Protein AF-A0A371GA92-F1 (afdb_monomer_lite)

pLDDT: mean 70.43, std 17.44, range [33.03, 94.25]

Radius of gyration: 18.46 Å; chains: 1; bounding box: 48×46×49 Å

InterPro domains:
  IPR000425 Major intrinsic protein [PR00783] (6-25)
  IPR000425 Major intrinsic protein [PR00783] (58-82)
  IPR000425 Major intrinsic protein [PR00783] (178-196)
  IPR000425 Major intrinsic protein [PR00783] (209-231)
  IPR023271 Aquaporin-like [G3DSA:1.20.1080.10] (1-248)
  IPR023271 Aquaporin-like [SSF81338] (3-231)
  IPR044222 Aquaporin SIP1-1/2-like [PTHR46739] (123-232)

Secondary structure (DSSP, 8-state):
-HHHHHHHHHHHHHHHHHHHHHHTHHHHHHHHHHHTT-TT-EETTEEHHHHHHHHHHHHHHHHHHHHHHHHTTS--S-HHHHHHHHHTT-SS--HHHHHHHHHHHHHHHHHHHHHHHHHH---HHHHHHHHHHHHHTTSTTS-HHHHHHHHHHHS-TTTTTT-------S-HHHHHHHHHHHHHHHHHHHHHHHHHS-SSHHHHHHHHHHHHHHHHHHHTTTT----SGGG---HHHHHHHHHHHHHHHHHHHHH--

Foldseek 3Di:
DVLLLLQQLLLLVLLLVCVVVVLCLQVVLVVVCVVVVQVPVDDPNHRPSSLVSSLVVQLVSVVVSCVSSVVSNNHDLFLLLVLQCVLLVHDDDDPVSSVSNVCSSLVSLLCNLVVCLVVPDDDPVLVVVSVVVVVVPVPPQACLQVRVVSNCVSDDPVCNVSRDAFAFLDDLVQLLVLLLVLLLQLLLQLVCCVPPNDPDPSRSSSSSSSSVSVSQVVSVNGTSHPSGLSRDRDRPSSVSSVVSSNVSSNVSSVVPD

Structure (mmCIF, N/CA/C/O backbone):
data_AF-A0A371GA92-F1
#
_entry.id   AF-A0A371GA92-F1
#
loop_
_atom_site.group_PDB
_atom_site.id
_atom_site.type_symbol
_atom_site.label_atom_id
_atom_site.label_alt_id
_atom_site.label_comp_id
_atom_site.label_asym_id
_atom_site.label_entity_id
_atom_site.label_seq_id
_atom_site.pdbx_PDB_ins_code
_atom_site.Cartn_x
_atom_site.Cartn_y
_atom_site.Cartn_z
_atom_site.occupancy
_atom_site.B_iso_or_equiv
_atom_site.auth_seq_id
_atom_site.auth_comp_id
_atom_site.auth_asym_id
_atom_site.auth_atom_id
_atom_site.pdbx_PDB_model_num
ATOM 1 N N . MET A 1 1 ? -13.137 2.704 22.654 1.00 53.16 1 MET A N 1
ATOM 2 C CA . MET A 1 1 ? -12.357 3.943 22.418 1.00 53.16 1 MET A CA 1
ATOM 3 C C . MET A 1 1 ? -10.852 3.736 22.608 1.00 53.16 1 MET A C 1
ATOM 5 O O . MET A 1 1 ? -10.117 4.014 21.675 1.00 53.16 1 MET A O 1
ATOM 9 N N . VAL A 1 2 ? -10.383 3.174 23.733 1.00 58.88 2 VAL A N 1
ATOM 10 C CA . VAL A 1 2 ? -8.942 2.902 23.982 1.00 58.88 2 VAL A CA 1
ATOM 11 C C . VAL A 1 2 ? -8.279 2.071 22.869 1.00 58.88 2 VAL A C 1
ATOM 13 O O . VAL A 1 2 ? -7.189 2.404 22.417 1.00 58.88 2 VAL A O 1
ATOM 16 N N . SER A 1 3 ? -8.965 1.046 22.352 1.00 76.94 3 SER A N 1
ATOM 17 C CA . SER A 1 3 ? -8.480 0.253 21.208 1.00 76.94 3 SER A CA 1
ATOM 18 C C . SER A 1 3 ? -8.375 1.064 19.905 1.00 76.94 3 SER A C 1
ATOM 20 O O . SER A 1 3 ? -7.417 0.870 19.166 1.00 76.94 3 SER A O 1
ATOM 22 N N . ALA A 1 4 ? -9.281 2.017 19.660 1.00 75.69 4 ALA A N 1
ATOM 23 C CA . ALA A 1 4 ? -9.239 2.873 18.473 1.00 75.69 4 ALA A CA 1
ATOM 24 C C . ALA A 1 4 ? -8.090 3.890 18.535 1.00 75.69 4 ALA A C 1
ATOM 26 O O . ALA A 1 4 ? -7.445 4.142 17.526 1.00 75.69 4 ALA A O 1
ATOM 27 N N . ILE A 1 5 ? -7.793 4.428 19.724 1.00 78.06 5 ILE A N 1
ATOM 28 C CA . ILE A 1 5 ? -6.638 5.314 19.937 1.00 78.06 5 ILE A CA 1
ATOM 29 C C . ILE A 1 5 ? -5.334 4.537 19.722 1.00 78.06 5 ILE A C 1
ATOM 31 O O . ILE A 1 5 ? -4.450 5.011 19.015 1.00 78.06 5 ILE A O 1
ATOM 35 N N . LYS A 1 6 ? -5.231 3.321 20.277 1.00 84.25 6 LYS A N 1
ATOM 36 C CA . LYS A 1 6 ? -4.069 2.447 20.059 1.00 84.25 6 LYS A CA 1
ATOM 37 C C . LYS A 1 6 ? -3.874 2.135 18.570 1.00 84.25 6 LYS A C 1
ATOM 39 O O . LYS A 1 6 ? -2.760 2.279 18.077 1.00 84.25 6 LYS A O 1
ATOM 44 N N . ALA A 1 7 ? -4.951 1.783 17.864 1.00 84.44 7 ALA A N 1
ATOM 45 C CA . ALA A 1 7 ? -4.918 1.540 16.425 1.00 84.44 7 ALA A CA 1
ATOM 46 C C . ALA A 1 7 ? -4.530 2.798 15.637 1.00 84.44 7 ALA A C 1
ATOM 48 O O . ALA A 1 7 ? -3.722 2.693 14.732 1.00 84.44 7 ALA A O 1
ATOM 49 N N . ALA A 1 8 ? -5.018 3.988 16.003 1.00 77.75 8 ALA A N 1
ATOM 50 C CA . ALA A 1 8 ? -4.650 5.241 15.338 1.00 77.75 8 ALA A CA 1
ATOM 51 C C . ALA A 1 8 ? -3.167 5.611 15.540 1.00 77.75 8 ALA A C 1
ATOM 53 O O . ALA A 1 8 ? -2.496 6.023 14.599 1.00 77.75 8 ALA A O 1
ATOM 54 N N . ILE A 1 9 ? -2.615 5.419 16.742 1.00 80.31 9 ILE A N 1
ATOM 55 C CA . ILE A 1 9 ? -1.171 5.598 16.978 1.00 80.31 9 ILE A CA 1
ATOM 56 C C . ILE A 1 9 ? -0.376 4.564 16.171 1.00 80.31 9 ILE A C 1
ATOM 58 O O . ILE A 1 9 ? 0.626 4.898 15.541 1.00 80.31 9 ILE A O 1
ATOM 62 N N . GLY A 1 10 ? -0.842 3.313 16.165 1.00 84.44 10 GLY A N 1
ATOM 63 C CA . GLY A 1 10 ? -0.246 2.251 15.368 1.00 84.44 10 GLY A CA 1
ATOM 64 C C . GLY A 1 10 ? -0.281 2.557 13.873 1.00 84.44 10 GLY A C 1
ATOM 65 O O . GLY A 1 10 ? 0.721 2.367 13.201 1.00 84.44 10 GLY A O 1
ATOM 66 N N . ASP A 1 11 ? -1.393 3.089 13.372 1.00 83.56 11 ASP A N 1
ATOM 67 C CA . ASP A 1 11 ? -1.584 3.516 11.991 1.00 83.56 11 ASP A CA 1
ATOM 68 C C . ASP A 1 11 ? -0.584 4.610 11.607 1.00 83.56 11 ASP A C 1
ATOM 70 O O . ASP A 1 11 ? 0.002 4.542 10.531 1.00 83.56 11 ASP A O 1
ATOM 74 N N . LEU A 1 12 ? -0.342 5.589 12.487 1.00 78.38 12 LEU A N 1
ATOM 75 C CA . LEU A 1 12 ? 0.654 6.637 12.254 1.00 78.38 12 LEU A CA 1
ATOM 76 C C . LEU A 1 12 ? 2.048 6.034 12.058 1.00 78.38 12 LEU A C 1
ATOM 78 O O . LEU A 1 12 ? 2.705 6.316 11.056 1.00 78.38 12 LEU A O 1
ATOM 82 N N . VAL A 1 13 ? 2.485 5.187 12.995 1.00 79.69 13 VAL A N 1
ATOM 83 C CA . VAL A 1 13 ? 3.815 4.559 12.951 1.00 79.69 13 VAL A CA 1
ATOM 84 C C . VAL A 1 13 ? 3.928 3.642 11.737 1.00 79.69 13 VAL A C 1
ATOM 86 O O . VAL A 1 13 ? 4.870 3.753 10.959 1.00 79.69 13 VAL A O 1
ATOM 89 N N . LEU A 1 14 ? 2.942 2.769 11.544 1.00 83.44 14 LEU A N 1
ATOM 90 C CA . LEU A 1 14 ? 2.942 1.772 10.484 1.00 83.44 14 LEU A CA 1
ATOM 91 C C . LEU A 1 14 ? 2.908 2.430 9.102 1.00 83.44 14 LEU A C 1
ATOM 93 O O . LEU A 1 14 ? 3.649 2.020 8.218 1.00 83.44 14 LEU A O 1
ATOM 97 N N . THR A 1 15 ? 2.108 3.478 8.909 1.00 76.75 15 THR A N 1
ATOM 98 C CA . THR A 1 15 ? 2.067 4.187 7.624 1.00 76.75 15 THR A CA 1
ATOM 99 C C . THR A 1 15 ? 3.378 4.924 7.363 1.00 76.75 15 THR A C 1
ATOM 101 O O . THR A 1 15 ? 3.932 4.795 6.275 1.00 76.75 15 THR A O 1
ATOM 104 N N . PHE A 1 16 ? 3.948 5.598 8.367 1.00 70.88 16 PHE A N 1
ATOM 105 C CA . PHE A 1 16 ? 5.248 6.266 8.235 1.00 70.88 16 PHE A CA 1
ATOM 106 C C . PHE A 1 16 ? 6.343 5.279 7.809 1.00 70.88 16 PHE A C 1
ATOM 108 O O . PHE A 1 16 ? 7.049 5.495 6.820 1.00 70.88 16 PHE A O 1
ATOM 115 N N . THR A 1 17 ? 6.455 4.159 8.525 1.00 72.69 17 THR A N 1
ATOM 116 C CA . THR A 1 17 ? 7.452 3.126 8.238 1.00 72.69 17 THR A CA 1
ATOM 117 C C . THR A 1 17 ? 7.202 2.492 6.868 1.00 72.69 17 THR A C 1
ATOM 119 O O . THR A 1 17 ? 8.153 2.205 6.144 1.00 72.69 17 THR A O 1
ATOM 122 N N . TRP A 1 18 ? 5.941 2.331 6.458 1.00 77.81 18 TRP A N 1
ATOM 123 C CA . TRP A 1 18 ? 5.590 1.779 5.151 1.00 77.81 18 TRP A CA 1
ATOM 124 C C . TRP A 1 18 ? 6.065 2.688 4.023 1.00 77.81 18 TRP A C 1
ATOM 126 O O . TRP A 1 18 ? 6.719 2.211 3.097 1.00 77.81 18 TRP A O 1
ATOM 136 N N . VAL A 1 19 ? 5.781 3.993 4.093 1.00 70.12 19 VAL A N 1
ATOM 137 C CA . VAL A 1 19 ? 6.213 4.944 3.055 1.00 70.12 19 VAL A CA 1
ATOM 138 C C . VAL A 1 19 ? 7.744 4.978 2.974 1.00 70.12 19 VAL A C 1
ATOM 140 O O . VAL A 1 19 ? 8.293 4.943 1.874 1.00 70.12 19 VAL A O 1
ATOM 143 N N . PHE A 1 20 ? 8.442 4.935 4.117 1.00 68.50 20 PHE A N 1
ATOM 144 C CA . PHE A 1 20 ? 9.905 4.830 4.148 1.00 68.50 20 PHE A CA 1
ATOM 145 C C . PHE A 1 20 ? 10.412 3.598 3.378 1.00 68.50 20 PHE A C 1
ATOM 147 O O . PHE A 1 20 ? 11.128 3.748 2.389 1.00 68.50 20 PHE A O 1
ATOM 154 N N . PHE A 1 21 ? 10.005 2.384 3.765 1.00 71.94 21 PHE A N 1
ATOM 155 C CA . PHE A 1 21 ? 10.502 1.159 3.124 1.00 71.94 21 PHE A CA 1
ATOM 156 C C . PHE A 1 21 ? 10.027 1.003 1.677 1.00 71.94 21 PHE A C 1
ATOM 158 O O . PHE A 1 21 ? 10.801 0.573 0.822 1.00 71.94 21 PHE A O 1
ATOM 165 N N . SER A 1 22 ? 8.779 1.372 1.379 1.00 72.69 22 SER A N 1
ATOM 166 C CA . SER A 1 22 ? 8.228 1.266 0.024 1.00 72.69 22 SER A CA 1
ATOM 167 C C . SER A 1 22 ? 8.944 2.182 -0.971 1.00 72.69 22 SER A C 1
ATOM 169 O O . SER A 1 22 ? 9.198 1.758 -2.098 1.00 72.69 22 SER A O 1
ATOM 171 N N . SER A 1 23 ? 9.381 3.374 -0.544 1.00 62.94 23 SER A N 1
ATOM 172 C CA . SER A 1 23 ? 10.188 4.279 -1.380 1.00 62.94 23 SER A CA 1
ATOM 173 C C . SER A 1 23 ? 11.541 3.684 -1.801 1.00 62.94 23 SER A C 1
ATOM 175 O O . SER A 1 23 ? 12.091 4.055 -2.836 1.00 62.94 23 SER A O 1
ATOM 177 N N . MET A 1 24 ? 12.060 2.711 -1.044 1.00 68.12 24 MET A N 1
ATOM 178 C CA . MET A 1 24 ? 13.332 2.041 -1.324 1.00 68.12 24 MET A CA 1
ATOM 179 C C . MET A 1 24 ? 13.174 0.778 -2.183 1.00 68.12 24 MET A C 1
ATOM 181 O O . MET A 1 24 ? 14.179 0.235 -2.640 1.00 68.12 24 MET A O 1
ATOM 185 N N . LEU A 1 25 ? 11.949 0.300 -2.437 1.00 75.50 25 LEU A N 1
ATOM 186 C CA . LEU A 1 25 ? 11.711 -0.967 -3.146 1.00 75.50 25 LEU A CA 1
ATOM 187 C C . LEU A 1 25 ? 12.256 -0.958 -4.576 1.00 75.50 25 LEU A C 1
ATOM 189 O O . LEU A 1 25 ? 12.824 -1.958 -5.017 1.00 75.50 25 LEU A O 1
ATOM 193 N N . GLY A 1 26 ? 12.127 0.164 -5.291 1.00 72.69 26 GLY A N 1
ATOM 194 C CA . GLY A 1 26 ? 12.682 0.309 -6.639 1.00 72.69 26 GLY A CA 1
ATOM 195 C C . GLY A 1 26 ? 14.209 0.202 -6.647 1.00 72.69 26 GLY A C 1
ATOM 196 O O . GLY A 1 26 ? 14.776 -0.550 -7.440 1.00 72.69 26 GLY A O 1
ATOM 197 N N . LEU A 1 27 ? 14.872 0.884 -5.705 1.00 67.38 27 LEU A N 1
ATOM 198 C CA . LEU A 1 27 ? 16.328 0.820 -5.533 1.00 67.38 27 LEU A CA 1
ATOM 199 C C . LEU A 1 27 ? 16.791 -0.578 -5.117 1.00 67.38 27 LEU A C 1
ATOM 201 O O . LEU A 1 27 ? 17.740 -1.102 -5.693 1.00 67.38 27 LEU A O 1
ATOM 205 N N . ALA A 1 28 ? 16.104 -1.207 -4.161 1.00 72.06 28 ALA A N 1
ATOM 206 C CA . ALA A 1 28 ? 16.406 -2.567 -3.727 1.00 72.06 28 ALA A CA 1
ATOM 207 C C . ALA A 1 28 ? 16.268 -3.564 -4.887 1.00 72.06 28 ALA A C 1
ATOM 209 O O . ALA A 1 28 ? 17.147 -4.397 -5.093 1.00 72.06 28 ALA A O 1
ATOM 210 N N . THR A 1 29 ? 15.214 -3.436 -5.696 1.00 82.88 29 THR A N 1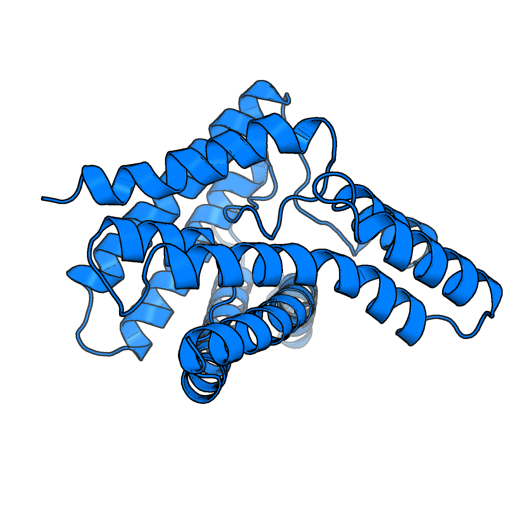
ATOM 211 C CA . THR A 1 29 ? 15.000 -4.273 -6.886 1.00 82.88 29 THR A CA 1
ATOM 212 C C . THR A 1 29 ? 16.134 -4.100 -7.897 1.00 82.88 29 THR A C 1
ATOM 214 O O . THR A 1 29 ? 16.686 -5.092 -8.374 1.00 82.88 29 THR A O 1
ATOM 217 N N . ASN A 1 30 ? 16.541 -2.859 -8.183 1.00 78.00 30 ASN A N 1
ATOM 218 C CA . ASN A 1 30 ? 17.660 -2.575 -9.083 1.00 78.00 30 ASN A CA 1
ATOM 219 C C . ASN A 1 30 ? 18.996 -3.126 -8.548 1.00 78.00 30 ASN A C 1
ATOM 221 O O . ASN A 1 30 ? 19.783 -3.710 -9.291 1.00 78.00 30 ASN A O 1
ATOM 225 N N . PHE A 1 31 ? 19.244 -2.998 -7.244 1.00 79.88 31 PHE A N 1
ATOM 226 C CA . PHE A 1 31 ? 20.452 -3.533 -6.623 1.00 79.88 31 PHE A CA 1
ATOM 227 C C . PHE A 1 31 ? 20.520 -5.062 -6.730 1.00 79.88 31 PHE A C 1
ATOM 229 O O . PHE A 1 31 ? 21.540 -5.601 -7.152 1.00 79.88 31 PHE A O 1
ATOM 236 N N . ILE A 1 32 ? 19.426 -5.763 -6.409 1.00 86.69 32 ILE A N 1
ATOM 237 C CA . ILE A 1 32 ? 19.354 -7.232 -6.465 1.00 86.69 32 ILE A CA 1
ATOM 238 C C . ILE A 1 32 ? 19.516 -7.725 -7.907 1.00 86.69 32 ILE A C 1
ATOM 240 O O . ILE A 1 32 ? 20.304 -8.632 -8.161 1.00 86.69 32 ILE A O 1
ATOM 244 N N . THR A 1 33 ? 18.814 -7.114 -8.865 1.00 88.88 33 THR A N 1
ATOM 245 C CA . THR A 1 33 ? 18.945 -7.466 -10.291 1.00 88.88 33 THR A CA 1
ATOM 246 C C . THR A 1 33 ? 20.357 -7.232 -10.820 1.00 88.88 33 THR A C 1
ATOM 248 O O . THR A 1 33 ? 20.850 -8.055 -11.587 1.00 88.88 33 THR A O 1
ATOM 251 N N . THR A 1 34 ? 21.044 -6.176 -10.366 1.00 85.06 34 THR A N 1
ATOM 252 C CA . THR A 1 34 ? 22.458 -5.929 -10.698 1.00 85.06 34 THR A CA 1
ATOM 253 C C . THR A 1 34 ? 23.374 -6.982 -10.092 1.00 85.06 34 THR A C 1
ATOM 255 O O . THR A 1 34 ? 24.215 -7.537 -10.791 1.00 85.06 34 THR A O 1
ATOM 258 N N . ALA A 1 35 ? 23.207 -7.276 -8.802 1.00 89.56 35 ALA A N 1
ATOM 259 C CA . ALA A 1 35 ? 24.047 -8.226 -8.079 1.00 89.56 35 ALA A CA 1
ATOM 260 C C . ALA A 1 35 ? 23.939 -9.657 -8.633 1.00 89.56 35 ALA A C 1
ATOM 262 O O . ALA A 1 35 ? 24.898 -10.419 -8.549 1.00 89.56 35 ALA A O 1
ATOM 263 N N . LEU A 1 36 ? 22.782 -10.009 -9.200 1.00 91.12 36 LEU A N 1
ATOM 264 C CA . LEU A 1 36 ? 22.510 -11.315 -9.802 1.00 91.12 36 LEU A CA 1
ATOM 265 C C . LEU A 1 36 ? 22.698 -11.344 -11.333 1.00 91.12 36 LEU A C 1
ATOM 267 O O . LEU A 1 36 ? 22.418 -12.369 -11.946 1.00 91.12 36 LEU A O 1
ATOM 271 N N . ASP A 1 37 ? 23.139 -10.238 -11.944 1.00 88.69 37 ASP A N 1
ATOM 272 C CA . ASP A 1 37 ? 23.296 -10.062 -13.400 1.00 88.69 37 ASP A CA 1
ATOM 273 C C . ASP A 1 37 ? 22.025 -10.394 -14.219 1.00 88.69 37 ASP A C 1
ATOM 275 O O . ASP A 1 37 ? 22.060 -10.982 -15.299 1.00 88.69 37 ASP A O 1
ATOM 279 N N . LEU A 1 38 ? 20.856 -10.004 -13.698 1.00 88.19 38 LEU A N 1
ATOM 280 C CA . LEU A 1 38 ? 19.548 -10.321 -14.288 1.00 88.19 38 LEU A CA 1
ATOM 281 C C . LEU A 1 38 ? 19.027 -9.260 -15.271 1.00 88.19 38 LEU A C 1
ATOM 283 O O . LEU A 1 38 ? 18.017 -9.493 -15.930 1.00 88.19 38 LEU A O 1
ATOM 287 N N . HIS A 1 39 ? 19.724 -8.128 -15.433 1.00 73.06 39 HIS A N 1
ATOM 288 C CA . HIS A 1 39 ? 19.304 -6.990 -16.280 1.00 73.06 39 HIS A CA 1
ATOM 289 C C . HIS A 1 39 ? 19.048 -7.330 -17.751 1.00 73.06 39 HIS A C 1
ATOM 291 O O . HIS A 1 39 ? 18.399 -6.572 -18.466 1.00 73.06 39 HIS A O 1
ATOM 297 N N . ARG A 1 40 ? 19.589 -8.453 -18.232 1.00 69.62 40 ARG A N 1
ATOM 298 C CA . ARG A 1 40 ? 19.461 -8.884 -19.632 1.00 69.62 40 ARG A CA 1
ATOM 299 C C . ARG A 1 40 ? 18.312 -9.862 -19.861 1.00 69.62 40 ARG A C 1
ATOM 301 O O . ARG A 1 40 ? 18.025 -10.196 -21.007 1.00 69.62 40 ARG A O 1
ATOM 308 N N . VAL A 1 41 ? 17.645 -10.315 -18.801 1.00 79.31 41 VAL A N 1
ATOM 309 C CA . VAL A 1 41 ? 16.576 -11.316 -18.876 1.00 79.31 41 VAL A CA 1
ATOM 310 C C . VAL A 1 41 ? 15.229 -10.604 -19.018 1.00 79.31 41 VAL A C 1
ATOM 312 O O . VAL A 1 41 ? 14.385 -10.627 -18.130 1.00 79.31 41 VAL A O 1
ATOM 315 N N . SER A 1 42 ? 15.028 -9.944 -20.159 1.00 82.94 42 SER A N 1
ATOM 316 C CA . SER A 1 42 ? 13.725 -9.391 -20.544 1.00 82.94 42 SER A CA 1
ATOM 317 C C . SER A 1 42 ? 13.134 -10.191 -21.704 1.00 82.94 42 SER A C 1
ATOM 319 O O . SER A 1 42 ? 13.858 -10.678 -22.572 1.00 82.94 42 SER A O 1
ATOM 321 N N . TYR A 1 43 ? 11.811 -10.350 -21.721 1.00 78.38 43 TYR A N 1
ATOM 322 C CA . TYR A 1 43 ? 11.095 -11.026 -22.806 1.00 78.38 43 TYR A CA 1
ATOM 323 C C . TYR A 1 43 ? 9.889 -10.180 -23.224 1.00 78.38 43 TYR A C 1
ATOM 325 O O . TYR A 1 43 ? 9.202 -9.612 -22.381 1.00 78.38 43 TYR A O 1
ATOM 333 N N . ASN A 1 44 ? 9.670 -10.013 -24.532 1.00 83.81 44 ASN A N 1
ATOM 334 C CA . ASN A 1 44 ? 8.656 -9.101 -25.088 1.00 83.81 44 ASN A CA 1
ATOM 335 C C . ASN A 1 44 ? 8.688 -7.671 -24.500 1.00 83.81 44 ASN A C 1
ATOM 337 O O . ASN A 1 44 ? 7.651 -7.030 -24.347 1.00 83.81 44 ASN A O 1
ATOM 341 N N . GLY A 1 45 ? 9.878 -7.168 -24.152 1.00 80.25 45 GLY A N 1
ATOM 342 C CA . GLY A 1 45 ? 10.048 -5.838 -23.554 1.00 80.25 45 GLY A CA 1
ATOM 343 C C . GLY A 1 45 ? 9.642 -5.737 -22.078 1.00 80.25 45 GLY A C 1
ATOM 344 O O . GLY A 1 45 ? 9.657 -4.637 -21.532 1.00 80.25 45 GLY A O 1
ATOM 345 N N . PHE A 1 46 ? 9.306 -6.854 -21.423 1.00 82.62 46 PHE A N 1
ATOM 346 C CA . PHE A 1 46 ? 8.999 -6.912 -19.996 1.00 82.62 46 PHE A CA 1
ATOM 347 C C . PHE A 1 46 ? 10.156 -7.526 -19.197 1.00 82.62 46 PHE A C 1
ATOM 349 O O . PHE A 1 46 ? 10.691 -8.581 -19.549 1.00 82.62 46 PHE A O 1
ATOM 356 N N . ASP A 1 47 ? 10.531 -6.863 -18.105 1.00 86.38 47 ASP A N 1
ATOM 357 C CA . ASP A 1 47 ? 11.572 -7.303 -17.173 1.00 86.38 47 ASP A CA 1
ATOM 358 C C . ASP A 1 47 ? 10.960 -8.200 -16.080 1.00 86.38 47 ASP A C 1
ATOM 360 O O . ASP A 1 47 ? 10.535 -7.748 -15.011 1.00 86.38 47 ASP A O 1
ATOM 364 N N . TYR A 1 48 ? 10.870 -9.498 -16.388 1.00 86.62 48 TYR A N 1
ATOM 365 C CA . TYR A 1 48 ? 10.334 -10.516 -15.478 1.00 86.62 48 TYR A CA 1
ATOM 366 C C . TYR A 1 48 ? 11.124 -10.637 -14.165 1.00 86.62 48 TYR A C 1
ATOM 368 O O . TYR A 1 48 ? 10.478 -10.715 -13.116 1.00 86.62 48 TYR A O 1
ATOM 376 N N . PRO A 1 49 ? 12.475 -10.639 -14.162 1.00 89.12 49 PRO A N 1
ATOM 377 C CA . PRO A 1 49 ? 13.250 -10.633 -12.927 1.00 89.12 49 PRO A CA 1
ATOM 378 C C . PRO A 1 49 ? 12.878 -9.487 -11.990 1.00 89.12 49 PRO A C 1
ATOM 380 O O . PRO A 1 49 ? 12.570 -9.741 -10.824 1.00 89.12 49 PRO A O 1
ATOM 383 N N . SER A 1 50 ? 12.839 -8.248 -12.493 1.00 87.56 50 SER A N 1
ATOM 384 C CA . SER A 1 50 ? 12.458 -7.091 -11.678 1.00 87.56 50 SER A CA 1
ATOM 385 C C . SER A 1 50 ? 11.049 -7.246 -11.112 1.00 87.56 50 SER A C 1
ATOM 387 O O . SER A 1 50 ? 10.839 -6.991 -9.927 1.00 87.56 50 SER A O 1
ATOM 389 N N . ALA A 1 51 ? 10.093 -7.727 -11.916 1.00 89.25 51 ALA A N 1
ATOM 390 C CA . ALA A 1 51 ? 8.717 -7.953 -11.475 1.00 89.25 51 ALA A CA 1
ATOM 391 C C . ALA A 1 51 ? 8.606 -9.023 -10.373 1.00 89.25 51 ALA A C 1
ATOM 393 O O . ALA A 1 51 ? 7.879 -8.836 -9.396 1.00 89.25 51 ALA A O 1
ATOM 394 N N . ILE A 1 52 ? 9.339 -10.133 -10.486 1.00 92.06 52 ILE A N 1
ATOM 395 C CA . ILE A 1 52 ? 9.342 -11.202 -9.475 1.00 92.06 52 ILE A CA 1
ATOM 396 C C . ILE A 1 52 ? 10.004 -10.717 -8.184 1.00 92.06 52 ILE A C 1
ATOM 398 O O . ILE A 1 52 ? 9.475 -10.952 -7.093 1.00 92.06 52 ILE A O 1
ATOM 402 N N . ILE A 1 53 ? 11.133 -10.014 -8.295 1.00 92.12 53 ILE A N 1
ATOM 403 C CA . ILE A 1 53 ? 11.867 -9.486 -7.143 1.00 92.12 53 ILE A CA 1
ATOM 404 C C . ILE A 1 53 ? 11.009 -8.462 -6.403 1.00 92.12 53 ILE A C 1
ATOM 406 O O . ILE A 1 53 ? 10.789 -8.626 -5.204 1.00 92.12 53 ILE A O 1
ATOM 410 N N . ILE A 1 54 ? 10.455 -7.460 -7.094 1.00 90.00 54 ILE A N 1
ATOM 411 C CA . ILE A 1 54 ? 9.634 -6.435 -6.438 1.00 90.00 54 ILE A CA 1
ATOM 412 C C . ILE A 1 54 ? 8.367 -7.035 -5.815 1.00 90.00 54 ILE A C 1
ATOM 414 O O . ILE A 1 54 ? 8.019 -6.675 -4.693 1.00 90.00 54 ILE A O 1
ATOM 418 N N . THR A 1 55 ? 7.727 -8.013 -6.471 1.00 93.00 55 THR A N 1
ATOM 419 C CA . THR A 1 55 ? 6.575 -8.738 -5.901 1.00 93.00 55 THR A CA 1
ATOM 420 C C . THR A 1 55 ? 6.965 -9.471 -4.618 1.00 93.00 55 THR A C 1
ATOM 422 O O . THR A 1 55 ? 6.251 -9.397 -3.619 1.00 93.00 55 THR A O 1
ATOM 425 N N . SER A 1 56 ? 8.125 -10.133 -4.617 1.00 94.25 56 SER A N 1
ATOM 426 C CA . SER A 1 56 ? 8.646 -10.848 -3.448 1.00 94.25 56 SER A CA 1
ATOM 427 C C . SER A 1 56 ? 8.970 -9.899 -2.296 1.00 94.25 56 SER A C 1
ATOM 429 O O . SER A 1 56 ? 8.605 -10.171 -1.153 1.00 94.25 56 SER A O 1
ATOM 431 N N . LEU A 1 57 ? 9.588 -8.751 -2.589 1.00 91.50 57 LEU A N 1
ATOM 432 C CA . LEU A 1 57 ? 9.874 -7.720 -1.593 1.00 91.50 57 LEU A CA 1
ATOM 433 C C . LEU A 1 57 ? 8.588 -7.131 -1.002 1.00 91.50 57 LEU A C 1
ATOM 435 O O . LEU A 1 57 ? 8.484 -7.018 0.218 1.00 91.50 57 LEU A O 1
ATOM 439 N N . ILE A 1 58 ? 7.591 -6.813 -1.837 1.00 91.38 58 ILE A N 1
ATOM 440 C CA . ILE A 1 58 ? 6.277 -6.333 -1.380 1.00 91.38 58 ILE A CA 1
ATOM 441 C C . ILE A 1 58 ? 5.610 -7.385 -0.496 1.00 91.38 58 ILE A C 1
ATOM 443 O O . ILE A 1 58 ? 5.119 -7.048 0.574 1.00 91.38 58 ILE A O 1
ATOM 447 N N . PHE A 1 59 ? 5.616 -8.657 -0.895 1.00 94.00 59 PHE A N 1
ATOM 448 C CA . PHE A 1 59 ? 5.033 -9.734 -0.097 1.00 94.00 59 PHE A CA 1
ATOM 449 C C . PHE A 1 59 ? 5.669 -9.849 1.291 1.00 94.00 59 PHE A C 1
ATOM 451 O O . PHE A 1 59 ? 4.951 -9.909 2.293 1.00 94.00 59 PHE A O 1
ATOM 458 N N . VAL A 1 60 ? 7.004 -9.854 1.364 1.00 93.56 60 VAL A N 1
ATOM 459 C CA . VAL A 1 60 ? 7.735 -9.903 2.637 1.00 93.56 60 VAL A CA 1
ATOM 460 C C . VAL A 1 60 ? 7.401 -8.678 3.484 1.00 93.56 60 VAL A C 1
ATOM 462 O O . VAL A 1 60 ? 7.065 -8.819 4.661 1.00 93.56 60 VAL A O 1
ATOM 465 N N . LEU A 1 61 ? 7.424 -7.486 2.882 1.00 90.25 61 LEU A N 1
ATOM 466 C CA . LEU A 1 61 ? 7.145 -6.237 3.579 1.00 90.25 61 LEU A CA 1
ATOM 467 C C . LEU A 1 61 ? 5.712 -6.209 4.121 1.00 90.25 61 LEU A C 1
ATOM 469 O O . LEU A 1 61 ? 5.520 -5.994 5.312 1.00 90.25 61 LEU A O 1
ATOM 473 N N . VAL A 1 62 ? 4.707 -6.503 3.293 1.00 90.75 62 VAL A N 1
ATOM 474 C CA . VAL A 1 62 ? 3.303 -6.552 3.727 1.00 90.75 62 VAL A CA 1
ATOM 475 C C . VAL A 1 62 ? 3.117 -7.600 4.820 1.00 90.75 62 VAL A C 1
ATOM 477 O O . VAL A 1 62 ? 2.462 -7.309 5.809 1.00 90.75 62 VAL A O 1
ATOM 480 N N . THR A 1 63 ? 3.749 -8.772 4.721 1.00 92.25 63 THR A N 1
ATOM 481 C CA . THR A 1 63 ? 3.663 -9.808 5.766 1.00 92.25 63 THR A CA 1
ATOM 482 C C . THR A 1 63 ? 4.187 -9.306 7.116 1.00 92.25 63 THR A C 1
ATOM 484 O O . THR A 1 63 ? 3.520 -9.474 8.140 1.00 92.25 63 THR A O 1
ATOM 487 N N . ILE A 1 64 ? 5.348 -8.642 7.128 1.00 91.25 64 ILE A N 1
ATOM 488 C CA . ILE A 1 64 ? 5.923 -8.036 8.340 1.00 91.25 64 ILE A CA 1
ATOM 489 C C . ILE A 1 64 ? 4.986 -6.958 8.893 1.00 91.25 64 ILE A C 1
ATOM 491 O O . ILE A 1 64 ? 4.699 -6.925 10.089 1.00 91.25 64 ILE A O 1
ATOM 495 N N . PHE A 1 65 ? 4.471 -6.093 8.024 1.00 88.38 65 PHE A N 1
ATOM 496 C CA . PHE A 1 65 ? 3.612 -4.983 8.419 1.00 88.38 65 PHE A CA 1
ATOM 497 C C . PHE A 1 65 ? 2.252 -5.445 8.930 1.00 88.38 65 PHE A C 1
ATOM 499 O O . PHE A 1 65 ? 1.750 -4.879 9.894 1.00 88.38 65 PHE A O 1
ATOM 506 N N . THR A 1 66 ? 1.677 -6.498 8.354 1.00 89.44 66 THR A N 1
ATOM 507 C CA . THR A 1 66 ? 0.461 -7.132 8.868 1.00 89.44 66 THR A CA 1
ATOM 508 C C . THR A 1 66 ? 0.698 -7.694 10.267 1.00 89.44 66 THR A C 1
ATOM 510 O O . THR A 1 66 ? -0.127 -7.490 11.157 1.00 89.44 66 THR A O 1
ATOM 513 N N . PHE A 1 67 ? 1.839 -8.348 10.505 1.00 90.25 67 PHE A N 1
ATOM 514 C CA . PHE A 1 67 ? 2.186 -8.848 11.836 1.00 90.25 67 PHE A CA 1
ATOM 515 C C . PHE A 1 67 ? 2.306 -7.710 12.865 1.00 90.25 67 PHE A C 1
ATOM 517 O O . PHE A 1 67 ? 1.685 -7.768 13.929 1.00 90.25 67 PHE A O 1
ATOM 524 N N . ILE A 1 68 ? 3.044 -6.647 12.528 1.00 88.44 68 ILE A N 1
ATOM 525 C CA . ILE A 1 68 ? 3.199 -5.462 13.386 1.00 88.44 68 ILE A CA 1
ATOM 526 C C . ILE A 1 68 ? 1.843 -4.779 13.611 1.00 88.44 68 ILE A C 1
ATOM 528 O O . ILE A 1 68 ? 1.495 -4.452 14.745 1.00 88.44 68 ILE A O 1
ATOM 532 N N . GLY A 1 69 ? 1.046 -4.606 12.557 1.00 88.38 69 GLY A N 1
ATOM 533 C CA . GLY A 1 69 ? -0.271 -3.979 12.616 1.00 88.38 69 GLY A CA 1
ATOM 534 C C . GLY A 1 69 ? -1.218 -4.706 13.567 1.00 88.38 69 GLY A C 1
ATOM 535 O O . GLY A 1 69 ? -1.838 -4.082 14.433 1.00 88.38 69 GLY A O 1
ATOM 536 N N . ASN A 1 70 ? -1.246 -6.038 13.502 1.00 89.06 70 ASN A N 1
ATOM 537 C CA . ASN A 1 70 ? -2.016 -6.868 14.428 1.00 89.06 70 ASN A CA 1
ATOM 538 C C . ASN A 1 70 ? -1.566 -6.666 15.886 1.00 89.06 70 ASN A C 1
ATOM 540 O O . ASN A 1 70 ? -2.408 -6.466 16.765 1.00 89.06 70 ASN A O 1
ATOM 544 N N . ALA A 1 71 ? -0.254 -6.617 16.149 1.00 88.12 71 ALA A N 1
ATOM 545 C CA . ALA A 1 71 ? 0.284 -6.340 17.487 1.00 88.12 71 ALA A CA 1
ATOM 546 C C . ALA A 1 71 ? -0.080 -4.927 18.003 1.00 88.12 71 ALA A C 1
ATOM 548 O O . ALA A 1 71 ? -0.303 -4.715 19.203 1.00 88.12 71 ALA A O 1
ATOM 549 N N . LEU A 1 72 ? -0.213 -3.963 17.089 1.00 86.75 72 LEU A N 1
ATOM 550 C CA . LEU A 1 72 ? -0.608 -2.579 17.364 1.00 86.75 72 LEU A CA 1
ATOM 551 C C . LEU A 1 72 ? -2.132 -2.368 17.427 1.00 86.75 72 LEU A C 1
ATOM 553 O O . LEU A 1 72 ? -2.598 -1.233 17.465 1.00 86.75 72 LEU A O 1
ATOM 557 N N . GLY A 1 73 ? -2.916 -3.444 17.542 1.00 85.81 73 GLY A N 1
ATOM 558 C CA . GLY A 1 73 ? -4.369 -3.362 17.710 1.00 85.81 73 GLY A CA 1
ATOM 559 C C . GLY A 1 73 ? -5.136 -3.282 16.393 1.00 85.81 73 GLY A C 1
ATOM 560 O O . GLY A 1 73 ? -6.169 -2.622 16.341 1.00 85.81 73 GLY A O 1
ATOM 561 N N . GLY A 1 74 ? -4.630 -3.942 15.348 1.00 86.81 74 GLY A N 1
ATOM 562 C CA . GLY A 1 74 ? -5.239 -3.955 14.016 1.00 86.81 74 GLY A CA 1
ATOM 563 C C . GLY A 1 74 ? -4.872 -2.731 13.181 1.00 86.81 74 GLY A C 1
ATOM 564 O O . GLY A 1 74 ? -5.662 -2.306 12.337 1.00 86.81 74 GLY A O 1
ATOM 565 N N . ALA A 1 75 ? -3.703 -2.139 13.440 1.00 87.81 75 ALA A N 1
ATOM 566 C CA . ALA A 1 75 ? -3.215 -1.004 12.679 1.00 87.81 75 ALA A CA 1
ATOM 567 C C . ALA A 1 75 ? -3.006 -1.366 11.197 1.00 87.81 75 ALA A C 1
ATOM 569 O O . ALA A 1 75 ? -2.673 -2.497 10.847 1.00 87.81 75 ALA A O 1
ATOM 570 N N . SER A 1 76 ? -3.208 -0.382 10.335 1.00 85.62 76 SER A N 1
ATOM 571 C CA . SER A 1 76 ? -3.191 -0.469 8.882 1.00 85.62 76 SER A CA 1
ATOM 572 C C . SER A 1 76 ? -2.543 0.791 8.319 1.00 85.62 76 SER A C 1
ATOM 574 O O . SER A 1 76 ? -2.631 1.869 8.906 1.00 85.62 76 SER A O 1
ATOM 576 N N . PHE A 1 77 ? -1.896 0.658 7.167 1.00 80.75 77 PHE A N 1
ATOM 577 C CA . PHE A 1 77 ? -1.220 1.759 6.480 1.00 80.75 77 PHE A CA 1
ATOM 578 C C . PHE A 1 77 ? -1.999 2.290 5.268 1.00 80.75 77 PHE A C 1
ATOM 580 O O . PHE A 1 77 ? -1.495 3.120 4.510 1.00 80.75 77 PHE A O 1
ATOM 587 N N . ASN A 1 78 ? -3.216 1.783 5.040 1.00 81.31 78 ASN A N 1
ATOM 588 C CA . ASN A 1 78 ? -3.997 2.101 3.853 1.00 81.31 78 ASN A CA 1
ATOM 589 C C . ASN A 1 78 ? -5.426 2.554 4.219 1.00 81.31 78 ASN A C 1
ATOM 591 O O . ASN A 1 78 ? -6.285 1.698 4.464 1.00 81.31 78 ASN A O 1
ATOM 595 N N . PRO A 1 79 ? -5.715 3.873 4.202 1.00 75.50 79 PRO A N 1
ATOM 596 C CA . PRO A 1 79 ? -7.052 4.394 4.493 1.00 75.50 79 PRO A CA 1
ATOM 597 C C . PRO A 1 79 ? -8.108 3.890 3.512 1.00 75.50 79 PRO A C 1
ATOM 599 O O . PRO A 1 79 ? -9.227 3.608 3.927 1.00 75.50 79 PRO A O 1
ATOM 602 N N . THR A 1 80 ? -7.751 3.703 2.239 1.00 74.00 80 THR A N 1
ATOM 603 C CA . THR A 1 80 ? -8.622 3.112 1.211 1.00 74.00 80 THR A CA 1
ATOM 604 C C . THR A 1 80 ? -8.969 1.652 1.533 1.00 74.00 80 THR A C 1
ATOM 606 O O . THR A 1 80 ? -10.115 1.227 1.365 1.00 74.00 80 THR A O 1
ATOM 609 N N . GLY A 1 81 ? -8.016 0.884 2.062 1.00 77.94 81 GLY A N 1
ATOM 610 C CA . GLY A 1 81 ? -8.267 -0.473 2.553 1.00 77.94 81 GLY A CA 1
ATOM 611 C C . GLY A 1 81 ? -9.278 -0.485 3.701 1.00 77.94 81 GLY A C 1
ATOM 612 O O . GLY A 1 81 ? -10.299 -1.162 3.623 1.00 77.94 81 GLY A O 1
ATOM 613 N N . ASN A 1 82 ? -9.056 0.330 4.734 1.00 78.81 82 ASN A N 1
ATOM 614 C CA . ASN A 1 82 ? -9.966 0.378 5.885 1.00 78.81 82 ASN A CA 1
ATOM 615 C C . ASN A 1 82 ? -11.366 0.872 5.482 1.00 78.81 82 ASN A C 1
ATOM 617 O O . ASN A 1 82 ? -12.374 0.340 5.936 1.00 78.81 82 ASN A O 1
ATOM 621 N N . ALA A 1 83 ? -11.422 1.884 4.613 1.00 73.50 83 ALA A N 1
ATOM 622 C CA . ALA A 1 83 ? -12.637 2.445 4.031 1.00 73.50 83 ALA A CA 1
ATOM 623 C C . ALA A 1 83 ? -13.502 1.382 3.350 1.00 73.50 83 ALA A C 1
ATOM 625 O O . ALA A 1 83 ? -14.692 1.256 3.642 1.00 73.50 83 ALA A O 1
ATOM 626 N N . SER A 1 84 ? -12.888 0.636 2.434 1.00 75.19 84 SER A N 1
ATOM 627 C CA . SER A 1 84 ? -13.565 -0.375 1.627 1.00 75.19 84 SER A CA 1
ATOM 628 C C . SER A 1 84 ? -13.990 -1.583 2.457 1.00 75.19 84 SER A C 1
ATOM 630 O O . SER A 1 84 ? -15.109 -2.061 2.288 1.00 75.19 84 SER A O 1
ATOM 632 N N . PHE A 1 85 ? -13.165 -2.032 3.409 1.00 82.69 85 PHE A N 1
ATOM 633 C CA . PHE A 1 85 ? -13.550 -3.096 4.340 1.00 82.69 85 PHE A CA 1
ATOM 634 C C . PHE A 1 85 ? -14.703 -2.674 5.246 1.00 82.69 85 PHE A C 1
ATOM 636 O O . PHE A 1 85 ? -15.679 -3.412 5.343 1.00 82.69 85 PHE A O 1
ATOM 643 N N . TYR A 1 86 ? -14.654 -1.468 5.817 1.00 78.50 86 TYR A N 1
ATOM 644 C CA . TYR A 1 86 ? -15.757 -0.936 6.614 1.00 78.50 86 TYR A CA 1
ATOM 645 C C . TYR A 1 86 ? -17.065 -0.873 5.810 1.00 78.50 86 TYR A C 1
ATOM 647 O O . TYR A 1 86 ? -18.103 -1.337 6.279 1.00 78.50 86 TYR A O 1
ATOM 655 N N . ALA A 1 87 ? -17.014 -0.351 4.579 1.00 75.69 87 ALA A N 1
ATOM 656 C CA . ALA A 1 87 ? -18.182 -0.265 3.703 1.00 75.69 87 ALA A CA 1
ATOM 657 C C . ALA A 1 87 ? -18.739 -1.646 3.309 1.00 75.69 87 ALA A C 1
ATOM 659 O O . ALA A 1 87 ? -19.950 -1.798 3.189 1.00 75.69 87 ALA A O 1
ATOM 660 N N . ALA A 1 88 ? -17.876 -2.656 3.167 1.00 78.44 88 ALA A N 1
ATOM 661 C CA . ALA A 1 88 ? -18.265 -4.040 2.895 1.00 78.44 88 ALA A CA 1
ATOM 662 C C . ALA A 1 88 ? -18.732 -4.808 4.153 1.00 78.44 88 ALA A C 1
ATOM 664 O O . ALA A 1 88 ? -18.970 -6.012 4.083 1.00 78.44 88 ALA A O 1
ATOM 665 N N . GLY A 1 89 ? -18.823 -4.151 5.317 1.00 79.81 89 GLY A N 1
ATOM 666 C CA . GLY A 1 89 ? -19.194 -4.794 6.581 1.00 79.81 89 GLY A CA 1
ATOM 667 C C . GLY A 1 89 ? -18.122 -5.741 7.135 1.00 79.81 89 GLY A C 1
ATOM 668 O O . GLY A 1 89 ? -18.435 -6.647 7.905 1.00 79.81 89 GLY A O 1
ATOM 669 N N . LEU A 1 90 ? -16.862 -5.552 6.738 1.00 79.50 90 LEU A N 1
ATOM 670 C CA . LEU A 1 90 ? -15.715 -6.344 7.171 1.00 79.50 90 LEU A CA 1
ATOM 671 C C . LEU A 1 90 ? -14.899 -5.615 8.244 1.00 79.50 90 LEU A C 1
ATOM 673 O O . LEU A 1 90 ? -14.697 -4.403 8.200 1.00 79.50 90 LEU A O 1
ATOM 677 N N . GLY A 1 91 ? -14.340 -6.395 9.170 1.00 80.62 91 GLY A N 1
ATOM 678 C CA . GLY A 1 91 ? -13.476 -5.892 10.237 1.00 80.62 91 GLY A CA 1
ATOM 679 C C . GLY A 1 91 ? -14.242 -5.384 11.459 1.00 80.62 91 GLY A C 1
ATOM 680 O O . GLY A 1 91 ? -15.450 -5.552 11.588 1.00 80.62 91 GLY A O 1
ATOM 681 N N . SER A 1 92 ? -13.504 -4.798 12.401 1.00 81.81 92 SER A N 1
ATOM 682 C CA . SER A 1 92 ? -14.034 -4.304 13.681 1.00 81.81 92 SER A CA 1
ATOM 683 C C . SER A 1 92 ? -14.114 -2.776 13.754 1.00 81.81 92 SER A C 1
ATOM 685 O O . SER A 1 92 ? -14.280 -2.218 14.840 1.00 81.81 92 SER A O 1
ATOM 687 N N . ASP A 1 93 ? -13.923 -2.088 12.627 1.00 81.31 93 ASP A N 1
ATOM 688 C CA . ASP A 1 93 ? -13.929 -0.631 12.576 1.00 81.31 93 ASP A CA 1
ATOM 689 C C . ASP A 1 93 ? -15.345 -0.045 12.666 1.00 81.31 93 ASP A C 1
ATOM 691 O O . ASP A 1 93 ? -16.339 -0.621 12.235 1.00 81.31 93 ASP A O 1
ATOM 695 N N . THR A 1 94 ? -15.422 1.149 13.244 1.00 77.94 94 THR A N 1
ATOM 696 C CA . THR A 1 94 ? -16.631 1.965 13.399 1.00 77.94 94 THR A CA 1
ATOM 697 C C . THR A 1 94 ? -16.378 3.337 12.786 1.00 77.94 94 THR A C 1
ATOM 699 O O . THR A 1 94 ? -15.224 3.737 12.639 1.00 77.94 94 THR A O 1
ATOM 702 N N . LEU A 1 95 ? -17.423 4.130 12.524 1.00 70.75 95 LEU A N 1
ATOM 703 C CA . LEU A 1 95 ? -17.245 5.520 12.067 1.00 70.75 95 LEU A CA 1
ATOM 704 C C . LEU A 1 95 ? -16.309 6.324 12.984 1.00 70.75 95 LEU A C 1
ATOM 706 O O . LEU A 1 95 ? -15.491 7.104 12.506 1.00 70.75 95 LEU A O 1
ATOM 710 N N . ILE A 1 96 ? -16.389 6.092 14.299 1.00 67.38 96 ILE A N 1
ATOM 711 C CA . ILE A 1 96 ? -15.556 6.780 15.292 1.00 67.38 96 ILE A CA 1
ATOM 712 C C . ILE A 1 96 ? -14.098 6.310 15.216 1.00 67.38 96 ILE A C 1
ATOM 714 O O . ILE A 1 96 ? -13.198 7.144 15.282 1.00 67.38 96 ILE A O 1
ATOM 718 N N . SER A 1 97 ? -13.828 5.005 15.067 1.00 70.44 97 SER A N 1
ATOM 719 C CA . SER A 1 97 ? -12.440 4.543 14.903 1.00 70.44 97 SER A CA 1
ATOM 720 C C . SER A 1 97 ? -11.853 5.036 13.584 1.00 70.44 97 SER A C 1
ATOM 722 O O . SER A 1 97 ? -10.733 5.532 13.574 1.00 70.44 97 SER A O 1
ATOM 724 N N . MET A 1 98 ? -12.628 5.016 12.503 1.00 72.19 98 MET A N 1
ATOM 725 C CA . MET A 1 98 ? -12.214 5.513 11.190 1.00 72.19 98 MET A CA 1
ATOM 726 C C . MET A 1 98 ? -11.882 7.008 11.208 1.00 72.19 98 MET A C 1
ATOM 728 O O . MET A 1 98 ? -10.851 7.413 10.673 1.00 72.19 98 MET A O 1
ATOM 732 N N . ALA A 1 99 ? -12.687 7.816 11.905 1.00 65.19 99 ALA A N 1
ATOM 733 C CA . ALA A 1 99 ? -12.440 9.247 12.075 1.00 65.19 99 ALA A CA 1
ATOM 734 C C . ALA A 1 99 ? -11.128 9.560 12.819 1.00 65.19 99 ALA A C 1
ATOM 736 O O . ALA A 1 99 ? -10.537 10.609 12.585 1.00 65.19 99 ALA A O 1
ATOM 737 N N . LEU A 1 100 ? -10.654 8.662 13.692 1.00 65.25 100 LEU A N 1
ATOM 738 C CA . LEU A 1 100 ? -9.368 8.807 14.390 1.00 65.25 100 LEU A CA 1
ATOM 739 C C . LEU A 1 100 ? -8.191 8.269 13.565 1.00 65.25 100 LEU A C 1
ATOM 741 O O . LEU A 1 100 ? -7.093 8.822 13.598 1.00 65.25 100 LEU A O 1
ATOM 745 N N . ARG A 1 101 ? -8.423 7.185 12.825 1.00 78.25 101 ARG A N 1
ATOM 746 C CA . ARG A 1 101 ? -7.412 6.442 12.067 1.00 78.25 101 ARG A CA 1
ATOM 747 C C . ARG A 1 101 ? -7.005 7.137 10.771 1.00 78.25 101 ARG A C 1
ATOM 749 O O . ARG A 1 101 ? -5.816 7.232 10.478 1.00 78.25 101 ARG A O 1
ATOM 756 N N . PHE A 1 102 ? -7.961 7.680 10.016 1.00 71.00 102 PHE A N 1
ATOM 757 C CA . PHE A 1 102 ? -7.673 8.352 8.743 1.00 71.00 102 PHE A CA 1
ATOM 758 C C . PHE A 1 102 ? -6.746 9.562 8.882 1.00 71.00 102 PHE A C 1
ATOM 760 O O . PHE A 1 102 ? -5.758 9.614 8.146 1.00 71.00 102 PHE A O 1
ATOM 767 N N . PRO A 1 103 ? -6.965 10.495 9.830 1.00 66.19 103 PRO A N 1
ATOM 768 C CA . PRO A 1 103 ? -6.010 11.571 10.062 1.00 66.19 103 PRO A CA 1
ATOM 769 C C . PRO A 1 103 ? -4.618 11.048 10.418 1.00 66.19 103 PRO A C 1
ATOM 771 O O . PRO A 1 103 ? -3.638 11.587 9.924 1.00 66.19 103 PRO A O 1
ATOM 774 N N . ALA A 1 104 ? -4.515 9.979 11.213 1.00 70.19 104 ALA A N 1
ATOM 775 C CA . ALA A 1 104 ? -3.231 9.408 11.614 1.00 70.19 104 ALA A CA 1
ATOM 776 C C . ALA A 1 104 ? -2.444 8.803 10.433 1.00 70.19 104 ALA A C 1
ATOM 778 O O . ALA A 1 104 ? -1.238 9.028 10.313 1.00 70.19 104 ALA A O 1
ATOM 779 N N . GLN A 1 105 ? -3.126 8.095 9.527 1.00 70.94 105 GLN A N 1
ATOM 780 C CA . GLN A 1 105 ? -2.522 7.530 8.312 1.00 70.94 105 GLN A CA 1
ATOM 781 C C . GLN A 1 105 ? -2.074 8.636 7.352 1.00 70.94 105 GLN A C 1
ATOM 783 O O . GLN A 1 105 ? -0.956 8.598 6.845 1.00 70.94 105 GLN A O 1
ATOM 788 N N . LEU A 1 106 ? -2.899 9.668 7.163 1.00 65.56 106 LEU A N 1
ATOM 789 C CA . LEU A 1 106 ? -2.568 10.814 6.311 1.00 65.56 106 LEU A CA 1
ATOM 790 C C . LEU A 1 106 ? -1.444 11.676 6.908 1.00 65.56 106 LEU A C 1
ATOM 792 O O . LEU A 1 106 ? -0.579 12.143 6.174 1.00 65.56 106 LEU A O 1
ATOM 796 N N . TRP A 1 107 ? -1.410 11.842 8.234 1.00 58.00 107 TRP A N 1
ATOM 797 C CA . TRP A 1 107 ? -0.386 12.613 8.947 1.00 58.00 107 TRP A CA 1
ATOM 798 C C . TRP A 1 107 ? 1.014 12.006 8.822 1.00 58.00 107 TRP A C 1
ATOM 800 O O . TRP A 1 107 ? 2.010 12.718 8.726 1.00 58.00 107 TRP A O 1
ATOM 810 N N . SER A 1 108 ? 1.114 10.680 8.792 1.00 55.56 108 SER A N 1
ATOM 811 C CA . SER A 1 108 ? 2.398 9.979 8.703 1.00 55.56 108 SER A CA 1
ATOM 812 C C . SER A 1 108 ? 3.235 10.356 7.462 1.00 55.56 108 SER A C 1
ATOM 814 O O . SER A 1 108 ? 4.466 10.374 7.528 1.00 55.56 108 SER A O 1
ATOM 816 N N . MET A 1 109 ? 2.586 10.753 6.359 1.00 52.97 109 MET A N 1
ATOM 817 C CA . MET A 1 109 ? 3.246 11.236 5.140 1.00 52.97 109 MET A CA 1
ATOM 818 C C . MET A 1 109 ? 4.058 12.514 5.370 1.00 52.97 109 MET A C 1
ATOM 820 O O . MET A 1 109 ? 5.055 12.748 4.689 1.00 52.97 109 MET A O 1
ATOM 824 N N . PHE A 1 110 ? 3.637 13.347 6.325 1.00 51.62 110 PHE A N 1
ATOM 825 C CA . PHE A 1 110 ? 4.259 14.638 6.611 1.00 51.62 110 PHE A CA 1
ATOM 826 C C . PHE A 1 110 ? 5.613 14.473 7.312 1.00 51.62 110 PHE A C 1
ATOM 828 O O . PHE A 1 110 ? 6.463 15.357 7.224 1.00 51.62 110 PHE A O 1
ATOM 835 N N . GLN A 1 111 ? 5.843 13.340 7.990 1.00 48.22 111 GLN A N 1
ATOM 836 C CA . GLN A 1 111 ? 7.070 13.111 8.756 1.00 48.22 111 GLN A CA 1
ATOM 837 C C . GLN A 1 111 ? 8.210 12.505 7.942 1.00 48.22 111 GLN A C 1
ATOM 839 O O . GLN A 1 111 ? 9.362 12.715 8.310 1.00 48.22 111 GLN A O 1
ATOM 844 N N . LEU A 1 112 ? 7.943 11.772 6.854 1.00 48.97 112 LEU A N 1
ATOM 845 C CA . LEU A 1 112 ? 9.005 11.123 6.072 1.00 48.97 112 LEU A CA 1
ATOM 846 C C . LEU A 1 112 ? 10.048 12.128 5.546 1.00 48.97 112 LEU A C 1
ATOM 848 O O . LEU A 1 112 ? 11.243 11.878 5.696 1.00 48.97 112 LEU A O 1
ATOM 852 N N . PRO A 1 113 ? 9.646 13.298 5.032 1.00 48.97 113 PRO A N 1
ATOM 853 C CA . PRO A 1 113 ? 10.588 14.307 4.572 1.00 48.97 113 PRO A CA 1
ATOM 854 C C . PRO A 1 113 ? 11.414 14.949 5.672 1.00 48.97 113 PRO A C 1
ATOM 856 O O . PRO A 1 113 ? 12.602 15.193 5.489 1.00 48.97 113 PRO A O 1
ATOM 859 N N . VAL A 1 114 ? 10.794 15.171 6.830 1.00 47.84 114 VAL A N 1
ATOM 860 C CA . VAL A 1 114 ? 11.458 15.711 8.017 1.00 47.84 114 VAL A CA 1
ATOM 861 C C . VAL A 1 114 ? 12.444 14.692 8.581 1.00 47.84 114 VAL A C 1
ATOM 863 O O . VAL A 1 114 ? 13.575 15.045 8.883 1.00 47.84 114 VAL A O 1
ATOM 866 N N . ALA A 1 115 ? 12.060 13.418 8.664 1.00 46.75 115 ALA A N 1
ATOM 867 C CA . ALA A 1 115 ? 12.925 12.348 9.144 1.00 46.75 115 ALA A CA 1
ATOM 868 C C . ALA A 1 115 ? 14.118 12.112 8.208 1.00 46.75 115 ALA A C 1
ATOM 870 O O . ALA A 1 115 ? 15.238 11.983 8.684 1.00 46.75 115 ALA A O 1
ATOM 871 N N . VAL A 1 116 ? 13.907 12.113 6.886 1.00 48.16 116 VAL A N 1
ATOM 872 C CA . VAL A 1 116 ? 14.990 11.994 5.895 1.00 48.16 116 VAL A CA 1
ATOM 873 C C . VAL A 1 116 ? 15.904 13.223 5.926 1.00 48.16 116 VAL A C 1
ATOM 875 O O . VAL A 1 116 ? 17.119 13.057 5.920 1.00 48.16 116 VAL A O 1
ATOM 878 N N . ALA A 1 117 ? 15.358 14.438 6.043 1.00 48.22 117 ALA A N 1
ATOM 879 C CA . ALA A 1 117 ? 16.150 15.660 6.197 1.00 48.22 117 ALA A CA 1
ATOM 880 C C . ALA A 1 117 ? 16.996 15.655 7.484 1.00 48.22 117 ALA A C 1
ATOM 882 O O . ALA A 1 117 ? 18.173 16.000 7.450 1.00 48.22 117 ALA A O 1
ATOM 883 N N . VAL A 1 118 ? 16.422 15.201 8.604 1.00 48.50 118 VAL A N 1
ATOM 884 C CA . VAL A 1 118 ? 17.112 15.073 9.900 1.00 48.50 118 VAL A CA 1
ATOM 885 C C . VAL A 1 118 ? 18.168 13.961 9.886 1.00 48.50 118 VAL A C 1
ATOM 887 O O . VAL A 1 118 ? 19.203 14.096 10.530 1.00 48.50 118 VAL A O 1
ATOM 890 N N . LEU A 1 119 ? 17.931 12.863 9.163 1.00 50.22 119 LEU A N 1
ATOM 891 C CA . LEU A 1 119 ? 18.882 11.750 9.050 1.00 50.22 119 LEU A CA 1
ATOM 892 C C . LEU A 1 119 ? 20.035 12.040 8.074 1.00 50.22 119 LEU A C 1
ATOM 894 O O . LEU A 1 119 ? 21.098 11.440 8.220 1.00 50.22 119 LEU A O 1
ATOM 898 N N . LEU A 1 120 ? 19.836 12.920 7.084 1.00 48.41 120 LEU A N 1
ATOM 899 C CA . LEU A 1 120 ? 20.823 13.213 6.038 1.00 48.41 120 LEU A CA 1
ATOM 900 C C . LEU A 1 120 ? 21.650 14.490 6.275 1.00 48.41 120 LEU A C 1
ATOM 902 O O . LEU A 1 120 ? 22.744 14.575 5.720 1.00 48.41 120 LEU A O 1
ATOM 906 N N . GLU A 1 121 ? 21.202 15.453 7.094 1.00 49.19 121 GLU A N 1
ATOM 907 C CA . GLU A 1 121 ? 21.938 16.709 7.329 1.00 49.19 121 GLU A CA 1
ATOM 908 C C . GLU A 1 121 ? 21.975 17.163 8.802 1.00 49.19 121 GLU A C 1
ATOM 910 O O . GLU A 1 121 ? 20.980 17.118 9.520 1.00 49.19 121 GLU A O 1
ATOM 915 N N . SER A 1 122 ? 23.132 17.680 9.249 1.00 46.12 122 SER A N 1
ATOM 916 C CA . SER A 1 122 ? 23.365 18.161 10.626 1.00 46.12 122 SER A CA 1
ATOM 917 C C . SER A 1 122 ? 23.245 19.687 10.805 1.00 46.12 122 SER A C 1
ATOM 919 O O . SER A 1 122 ? 23.721 20.226 11.808 1.00 46.12 122 SER A O 1
ATOM 921 N N . SER A 1 123 ? 22.690 20.416 9.833 1.00 51.34 123 SER A N 1
ATOM 922 C CA . SER A 1 123 ? 22.657 21.886 9.860 1.00 51.34 123 SER A CA 1
ATOM 923 C C . SER A 1 123 ? 21.417 22.419 10.587 1.00 51.34 123 SER A C 1
ATOM 925 O O . SER A 1 123 ? 20.277 22.126 10.226 1.00 51.34 123 SER A O 1
ATOM 927 N N . SER A 1 124 ? 21.636 23.269 11.594 1.00 49.81 124 SER A N 1
ATOM 928 C CA . SER A 1 124 ? 20.602 23.843 12.475 1.00 49.81 124 SER A CA 1
ATOM 929 C C . SER A 1 124 ? 19.505 24.632 11.741 1.00 49.81 124 SER A C 1
ATOM 931 O O . SER A 1 124 ? 18.368 24.687 12.209 1.00 49.81 124 SER A O 1
ATOM 933 N N . THR A 1 125 ? 19.804 25.186 10.565 1.00 51.06 125 THR A N 1
ATOM 934 C CA . THR A 1 125 ? 18.849 25.913 9.711 1.00 51.06 125 THR A CA 1
ATOM 935 C C . THR A 1 125 ? 17.807 24.995 9.062 1.00 51.06 125 THR A C 1
ATOM 937 O O . THR A 1 125 ? 16.650 25.384 8.915 1.00 51.06 125 THR A O 1
ATOM 940 N N . VAL A 1 126 ? 18.182 23.761 8.717 1.00 50.47 126 VAL A N 1
ATOM 941 C CA . VAL A 1 126 ? 17.287 22.780 8.076 1.00 50.47 126 VAL A CA 1
ATOM 942 C C . VAL A 1 126 ? 16.303 22.212 9.096 1.00 50.47 126 VAL A C 1
ATOM 944 O O . VAL A 1 126 ? 15.107 22.122 8.828 1.00 50.47 126 VAL A O 1
ATOM 947 N N . ILE A 1 127 ? 16.783 21.955 10.316 1.00 50.72 127 ILE A N 1
ATOM 948 C CA . ILE A 1 127 ? 15.954 21.579 11.472 1.00 50.72 127 ILE A CA 1
ATOM 949 C C . ILE A 1 127 ? 14.983 22.721 11.824 1.00 50.72 127 ILE A C 1
ATOM 951 O O . ILE A 1 127 ? 13.791 22.484 12.005 1.00 50.72 127 ILE A O 1
ATOM 955 N N . SER A 1 128 ? 15.487 23.961 11.814 1.00 47.44 128 SER A N 1
ATOM 956 C CA . SER A 1 128 ? 14.771 25.238 11.665 1.00 47.44 128 SER A CA 1
ATOM 957 C C . SER A 1 128 ? 13.451 25.174 10.897 1.00 47.44 128 SER A C 1
ATOM 959 O O . SER A 1 128 ? 12.337 25.233 11.429 1.00 47.44 128 SER A O 1
ATOM 961 N N . ILE A 1 129 ? 13.634 25.034 9.589 1.00 51.28 129 ILE A N 1
ATOM 962 C CA . ILE A 1 129 ? 12.594 25.106 8.567 1.00 51.28 129 ILE A CA 1
ATOM 963 C C . ILE A 1 129 ? 11.674 23.881 8.626 1.00 51.28 129 ILE A C 1
ATOM 965 O O . ILE A 1 129 ? 10.466 24.004 8.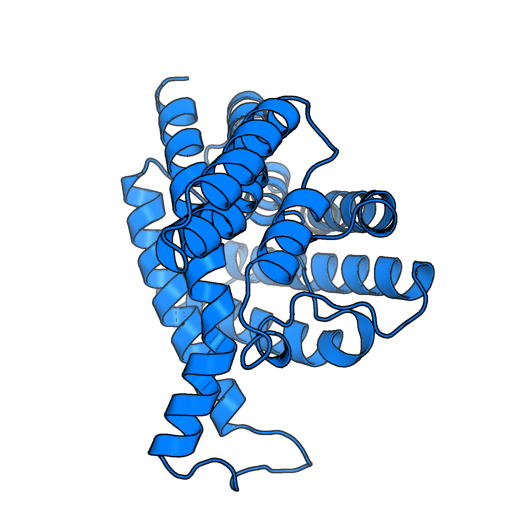430 1.00 51.28 129 ILE A O 1
ATOM 969 N N . ALA A 1 130 ? 12.216 22.701 8.931 1.00 46.81 130 ALA A N 1
ATOM 970 C CA . ALA A 1 130 ? 11.421 21.492 9.120 1.00 46.81 130 ALA A CA 1
ATOM 971 C C . ALA A 1 130 ? 10.486 21.601 10.341 1.00 46.81 130 ALA A C 1
ATOM 973 O O . ALA A 1 130 ? 9.338 21.164 10.282 1.00 46.81 130 ALA A O 1
ATOM 974 N N . THR A 1 131 ? 10.946 22.241 11.423 1.00 45.38 131 THR A N 1
ATOM 975 C CA . THR A 1 131 ? 10.177 22.421 12.666 1.00 45.38 131 THR A CA 1
ATOM 976 C C . THR A 1 131 ? 9.124 23.529 12.548 1.00 45.38 131 THR A C 1
ATOM 978 O O . THR A 1 131 ? 8.027 23.392 13.086 1.00 45.38 131 THR A O 1
ATOM 981 N N . SER A 1 132 ? 9.394 24.617 11.818 1.00 46.22 132 SER A N 1
ATOM 982 C CA . SER A 1 132 ? 8.375 25.650 11.573 1.00 46.22 132 SER A CA 1
ATOM 983 C C . SER A 1 132 ? 7.255 25.133 10.666 1.00 46.22 132 SER A C 1
ATOM 985 O O . SER A 1 132 ? 6.078 25.302 10.976 1.00 46.22 132 SER A O 1
ATOM 987 N N . ARG A 1 133 ? 7.603 24.372 9.621 1.00 48.66 133 ARG A N 1
ATOM 988 C CA . ARG A 1 133 ? 6.617 23.706 8.757 1.00 48.66 133 ARG A CA 1
ATOM 989 C C . ARG A 1 133 ? 5.867 22.569 9.462 1.00 48.66 133 ARG A C 1
ATOM 991 O O . ARG A 1 133 ? 4.736 22.280 9.083 1.00 48.66 133 ARG A O 1
ATOM 998 N N . PHE A 1 134 ? 6.438 21.960 10.505 1.00 42.75 134 PHE A N 1
ATOM 999 C CA . PHE A 1 134 ? 5.764 20.997 11.392 1.00 42.75 134 PHE A CA 1
ATOM 1000 C C . PHE A 1 134 ? 4.607 21.632 12.183 1.00 42.75 134 PHE A C 1
ATOM 1002 O O . PHE A 1 134 ? 3.570 20.993 12.355 1.00 42.75 134 PHE A O 1
ATOM 1009 N N . LEU A 1 135 ? 4.742 22.894 12.603 1.00 42.00 135 LEU A N 1
ATOM 1010 C CA . LEU A 1 135 ? 3.671 23.627 13.288 1.00 42.00 135 LEU A CA 1
ATOM 1011 C C . LEU A 1 135 ? 2.594 24.124 12.313 1.00 42.00 135 LEU A C 1
ATOM 1013 O O . LEU A 1 135 ? 1.409 24.014 12.620 1.00 42.00 135 LEU A O 1
ATOM 1017 N N . ASP A 1 136 ? 2.980 24.557 11.109 1.00 43.94 136 ASP A N 1
ATOM 1018 C CA . ASP A 1 136 ? 2.022 24.927 10.054 1.00 43.94 136 ASP A CA 1
ATOM 1019 C C . ASP A 1 136 ? 1.196 23.715 9.570 1.00 43.94 136 ASP A C 1
ATOM 1021 O O . ASP A 1 136 ? 0.017 23.841 9.232 1.00 43.94 136 ASP A O 1
ATOM 1025 N N . SER A 1 137 ? 1.783 22.513 9.615 1.00 41.56 137 SER A N 1
ATOM 1026 C CA . SER A 1 137 ? 1.136 21.241 9.249 1.00 41.56 137 SER A CA 1
ATOM 1027 C C . SER A 1 137 ? 0.022 20.811 10.209 1.00 41.56 137 SER A C 1
ATOM 1029 O O . SER A 1 137 ? -0.798 19.975 9.840 1.00 41.56 137 SER A O 1
ATOM 1031 N N . LEU A 1 138 ? -0.049 21.394 11.414 1.00 41.62 138 LEU A N 1
ATOM 1032 C CA . LEU A 1 138 ? -1.140 21.173 12.371 1.00 41.62 138 LEU A CA 1
ATOM 1033 C C . LEU A 1 138 ? -2.480 21.747 11.861 1.00 41.62 138 LEU A C 1
ATOM 1035 O O . LEU A 1 138 ? -3.545 21.359 12.342 1.00 41.62 138 LEU A O 1
ATOM 1039 N N . SER A 1 139 ? -2.441 22.619 10.844 1.00 40.94 139 SER A N 1
ATOM 1040 C CA . SER A 1 139 ? -3.615 23.074 10.097 1.00 40.94 139 SER A CA 1
ATOM 1041 C C . SER A 1 139 ? -3.888 22.143 8.902 1.00 40.94 139 SER A C 1
ATOM 1043 O O . SER A 1 139 ? -3.136 22.072 7.931 1.00 40.94 139 SER A O 1
ATOM 1045 N N . LEU A 1 140 ? -4.951 21.341 9.007 1.00 44.44 140 LEU A N 1
ATOM 1046 C CA . LEU A 1 140 ? -5.312 20.311 8.030 1.00 44.44 140 LEU A CA 1
ATOM 1047 C C . LEU A 1 140 ? -5.439 20.838 6.581 1.00 44.44 140 LEU A C 1
ATOM 1049 O O . LEU A 1 140 ? -5.991 21.907 6.339 1.00 44.44 140 LEU A O 1
ATOM 1053 N N . ALA A 1 141 ? -5.045 19.969 5.636 1.00 37.25 141 ALA A N 1
ATOM 1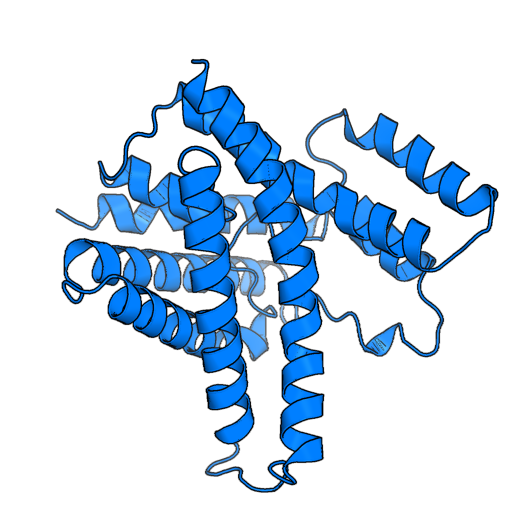054 C CA . ALA A 1 141 ? -5.306 19.977 4.183 1.00 37.25 141 ALA A CA 1
ATOM 1055 C C . ALA A 1 141 ? -4.288 20.641 3.223 1.00 37.25 141 ALA A C 1
ATOM 1057 O O . ALA A 1 141 ? -4.530 20.630 2.017 1.00 37.25 141 ALA A O 1
ATOM 1058 N N . LEU A 1 142 ? -3.125 21.115 3.692 1.00 38.47 142 LEU A N 1
ATOM 1059 C CA . LEU A 1 142 ? -2.181 21.894 2.860 1.00 38.47 142 LEU A CA 1
ATOM 1060 C C . LEU A 1 142 ? -0.758 21.314 2.664 1.00 38.47 142 LEU A C 1
ATOM 1062 O O . LEU A 1 142 ? -0.028 21.782 1.794 1.00 38.47 142 LEU A O 1
ATOM 1066 N N . GLY A 1 143 ? -0.331 20.301 3.428 1.00 42.16 143 GLY A N 1
ATOM 1067 C CA . GLY A 1 143 ? 1.104 19.969 3.552 1.00 42.16 143 GLY A CA 1
ATOM 1068 C C . GLY A 1 143 ? 1.633 18.701 2.866 1.00 42.16 143 GLY A C 1
ATOM 1069 O O . GLY A 1 143 ? 2.803 18.384 3.070 1.00 42.16 143 GLY A O 1
ATOM 1070 N N . SER A 1 144 ? 0.869 18.018 2.002 1.00 40.72 144 SER A N 1
ATOM 1071 C CA . SER A 1 144 ? 1.435 16.934 1.167 1.00 40.72 144 SER A CA 1
ATOM 1072 C C . SER A 1 144 ? 2.567 17.455 0.260 1.00 40.72 144 SER A C 1
ATOM 1074 O O . SER A 1 144 ? 3.596 16.800 0.089 1.00 40.72 144 SER A O 1
ATOM 1076 N N . VAL A 1 145 ? 2.412 18.693 -0.229 1.00 37.62 145 VAL A N 1
ATOM 1077 C CA . VAL A 1 145 ? 3.419 19.419 -1.019 1.00 37.62 145 VAL A CA 1
ATOM 1078 C C . VAL A 1 145 ? 4.592 19.863 -0.174 1.00 37.62 145 VAL A C 1
ATOM 1080 O O . VAL A 1 145 ? 5.730 19.746 -0.611 1.00 37.62 145 VAL A O 1
ATOM 1083 N N . GLY A 1 146 ? 4.340 20.327 1.052 1.00 41.09 146 GLY A N 1
ATOM 1084 C CA . GLY A 1 146 ? 5.400 20.766 1.959 1.00 41.09 146 GLY A CA 1
ATOM 1085 C C . GLY A 1 146 ? 6.396 19.650 2.261 1.00 41.09 146 GLY A C 1
ATOM 1086 O O . GLY A 1 146 ? 7.599 19.893 2.283 1.00 41.09 146 GLY A O 1
ATOM 1087 N N . GLY A 1 147 ? 5.898 18.421 2.406 1.00 39.69 147 GLY A N 1
ATOM 1088 C CA . GLY A 1 147 ? 6.724 17.243 2.598 1.00 39.69 147 GLY A CA 1
ATOM 1089 C C . GLY A 1 147 ? 7.616 16.921 1.393 1.00 39.69 147 GLY A C 1
ATOM 1090 O O . GLY A 1 147 ? 8.838 16.901 1.507 1.00 39.69 147 GLY A O 1
ATOM 1091 N N . VAL A 1 148 ? 7.039 16.683 0.214 1.00 37.53 148 VAL A N 1
ATOM 1092 C CA . VAL A 1 148 ? 7.849 16.326 -0.966 1.00 37.53 148 VAL A CA 1
ATOM 1093 C C . VAL A 1 148 ? 8.789 17.462 -1.381 1.00 37.53 148 VAL A C 1
ATOM 1095 O O . VAL A 1 148 ? 9.943 17.191 -1.709 1.00 37.53 148 VAL A O 1
ATOM 1098 N N . LEU A 1 149 ? 8.360 18.725 -1.276 1.00 40.81 149 LEU A N 1
ATOM 1099 C CA . LEU A 1 149 ? 9.235 19.873 -1.529 1.00 40.81 149 LEU A CA 1
ATOM 1100 C C . LEU A 1 149 ? 10.394 19.954 -0.529 1.00 40.81 149 LEU A C 1
ATOM 1102 O O . LEU A 1 149 ? 11.508 20.246 -0.945 1.00 40.81 149 LEU A O 1
ATOM 1106 N N . ALA A 1 150 ? 10.181 19.639 0.752 1.00 43.22 150 ALA A N 1
ATOM 1107 C CA . ALA A 1 150 ? 11.266 19.595 1.734 1.00 43.22 150 ALA A CA 1
ATOM 1108 C C . ALA A 1 150 ? 12.310 18.512 1.399 1.00 43.22 150 ALA A C 1
ATOM 1110 O O . ALA A 1 150 ? 13.505 18.767 1.498 1.00 43.22 150 ALA A O 1
ATOM 1111 N N . VAL A 1 151 ? 11.891 17.335 0.920 1.00 40.47 151 VAL A N 1
ATOM 1112 C CA . VAL A 1 151 ? 12.816 16.292 0.426 1.00 40.47 151 VAL A CA 1
ATOM 1113 C C . VAL A 1 151 ? 13.538 16.729 -0.841 1.00 40.47 151 VAL A C 1
ATOM 1115 O O . VAL A 1 151 ? 14.739 16.516 -0.960 1.00 40.47 151 VAL A O 1
ATOM 1118 N N . MET A 1 152 ? 12.842 17.363 -1.785 1.00 45.78 152 MET A N 1
ATOM 1119 C CA . MET A 1 152 ? 13.465 17.866 -3.013 1.00 45.78 152 MET A CA 1
ATOM 1120 C C . MET A 1 152 ? 14.470 18.992 -2.751 1.00 45.78 152 MET A C 1
ATOM 1122 O O . MET A 1 152 ? 15.415 19.140 -3.531 1.00 45.78 152 MET A O 1
ATOM 1126 N N . GLU A 1 153 ? 14.267 19.773 -1.692 1.00 47.19 153 GLU A N 1
ATOM 1127 C CA . GLU A 1 153 ? 15.146 20.876 -1.301 1.00 47.19 153 GLU A CA 1
ATOM 1128 C C . GLU A 1 153 ? 16.378 20.391 -0.522 1.00 47.19 153 GLU A C 1
ATOM 1130 O O . GLU A 1 153 ? 17.478 20.870 -0.772 1.00 47.19 153 GLU A O 1
ATOM 1135 N N . VAL A 1 154 ? 16.217 19.405 0.370 1.00 43.69 154 VAL A N 1
ATOM 1136 C CA . VAL A 1 154 ? 17.291 18.917 1.266 1.00 43.69 154 VAL A CA 1
ATOM 1137 C C . VAL A 1 154 ? 18.157 17.821 0.627 1.00 43.69 154 VAL A C 1
ATOM 1139 O O . VAL A 1 154 ? 19.229 17.472 1.113 1.00 43.69 154 VAL A O 1
ATOM 1142 N N . MET A 1 155 ? 17.723 17.233 -0.484 1.00 42.22 155 MET A N 1
ATOM 1143 C CA . MET A 1 155 ? 18.440 16.108 -1.073 1.00 42.22 155 MET A CA 1
ATOM 1144 C C . MET A 1 155 ? 19.640 16.539 -1.922 1.00 42.22 155 MET A C 1
ATOM 1146 O O . MET A 1 155 ? 19.489 17.371 -2.825 1.00 42.22 155 MET A O 1
ATOM 1150 N N . PRO A 1 156 ? 20.813 15.897 -1.742 1.00 42.16 156 PRO A N 1
ATOM 1151 C CA . PRO A 1 156 ? 21.997 16.201 -2.531 1.00 42.16 156 PRO A CA 1
ATOM 1152 C C . PRO A 1 156 ? 21.715 16.082 -4.040 1.00 42.16 156 PRO A C 1
ATOM 1154 O O . PRO A 1 156 ? 21.100 15.095 -4.464 1.00 42.16 156 PRO A O 1
ATOM 1157 N N . PRO A 1 157 ? 22.223 17.002 -4.888 1.00 49.91 157 PRO A N 1
ATOM 1158 C CA . PRO A 1 157 ? 21.948 17.015 -6.332 1.00 49.91 157 PRO A CA 1
ATOM 1159 C C . PRO A 1 157 ? 22.245 15.679 -7.029 1.00 49.91 157 PRO A C 1
ATOM 1161 O O . PRO A 1 157 ? 21.563 15.294 -7.977 1.00 49.91 157 PRO A O 1
ATOM 1164 N N . LYS A 1 158 ? 23.228 14.933 -6.508 1.00 40.97 158 LYS A N 1
ATOM 1165 C CA . LYS A 1 158 ? 23.628 13.605 -6.984 1.00 40.97 158 LYS A CA 1
ATOM 1166 C C . LYS A 1 158 ? 22.528 12.542 -6.851 1.00 40.97 158 LYS A C 1
ATOM 1168 O O . LYS A 1 158 ? 22.531 11.612 -7.642 1.00 40.97 158 LYS A O 1
ATOM 1173 N N . TYR A 1 159 ? 21.602 12.662 -5.899 1.00 39.22 159 TYR A N 1
ATOM 1174 C CA . TYR A 1 159 ? 20.554 11.662 -5.633 1.00 39.22 159 TYR A CA 1
ATOM 1175 C C . TYR A 1 159 ? 19.139 12.158 -5.963 1.00 39.22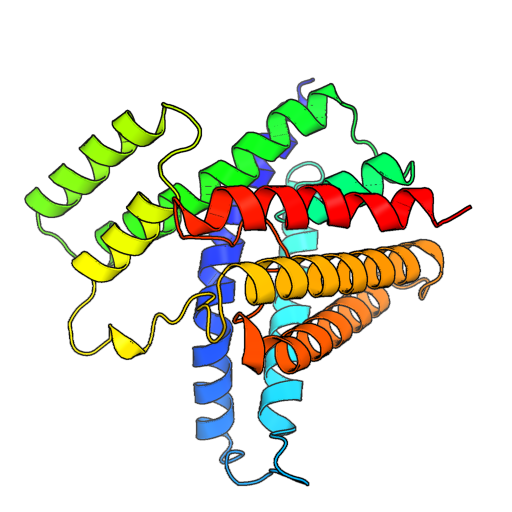 159 TYR A C 1
ATOM 1177 O O . TYR A 1 159 ? 18.200 11.368 -5.965 1.00 39.22 159 TYR A O 1
ATOM 1185 N N . LYS A 1 160 ? 18.990 13.439 -6.330 1.00 44.03 160 LYS A N 1
ATOM 1186 C CA . LYS A 1 160 ? 17.706 14.089 -6.653 1.00 44.03 160 LYS A CA 1
ATOM 1187 C C . LYS A 1 160 ? 16.905 13.402 -7.762 1.00 44.03 160 LYS A C 1
ATOM 1189 O O . LYS A 1 160 ? 15.683 13.455 -7.759 1.00 44.03 160 LYS A O 1
ATOM 1194 N N . HIS A 1 161 ? 17.583 12.712 -8.676 1.00 48.38 161 HIS A N 1
ATOM 1195 C CA . HIS A 1 161 ? 16.955 11.952 -9.757 1.00 48.38 161 HIS A CA 1
ATOM 1196 C C . HIS A 1 161 ? 16.445 10.558 -9.336 1.00 48.38 161 HIS A C 1
ATOM 1198 O O . HIS A 1 161 ? 15.781 9.900 -10.130 1.00 48.38 161 HIS A O 1
ATOM 1204 N N . LEU A 1 162 ? 16.761 10.093 -8.119 1.00 39.69 162 LEU A N 1
ATOM 1205 C CA . LEU A 1 162 ? 16.390 8.763 -7.614 1.00 39.69 162 LEU A CA 1
ATOM 1206 C C . LEU A 1 162 ? 15.109 8.773 -6.769 1.00 39.69 162 LEU A C 1
ATOM 1208 O O . LEU A 1 162 ? 14.482 7.730 -6.604 1.00 39.69 162 LEU A O 1
ATOM 1212 N N . ILE A 1 163 ? 14.699 9.934 -6.252 1.00 44.22 163 ILE A N 1
ATOM 1213 C CA . ILE A 1 163 ? 13.429 10.104 -5.537 1.00 44.22 163 ILE A CA 1
ATOM 1214 C C . ILE A 1 163 ? 12.349 10.458 -6.565 1.00 44.22 163 ILE A C 1
ATOM 1216 O O . ILE A 1 163 ? 12.019 11.621 -6.792 1.00 44.22 163 ILE A O 1
ATOM 1220 N N . GLY A 1 164 ? 11.836 9.434 -7.241 1.00 47.97 164 GLY A N 1
ATOM 1221 C CA . GLY A 1 164 ? 10.665 9.537 -8.107 1.00 47.97 164 GLY A CA 1
ATOM 1222 C C . GLY A 1 164 ? 9.419 9.089 -7.353 1.00 47.97 164 GLY A C 1
ATOM 1223 O O . GLY A 1 164 ? 9.254 7.899 -7.101 1.00 47.97 164 GLY A O 1
ATOM 1224 N N . GLY A 1 165 ? 8.550 10.029 -6.982 1.00 50.00 165 GLY A N 1
ATOM 1225 C CA . GLY A 1 165 ? 7.192 9.712 -6.532 1.00 50.00 165 GLY A CA 1
ATOM 1226 C C . GLY A 1 165 ? 6.236 9.499 -7.714 1.00 50.00 165 GLY A C 1
ATOM 1227 O O . GLY A 1 165 ? 6.657 9.629 -8.870 1.00 50.00 165 GLY A O 1
ATOM 1228 N N . PRO A 1 166 ? 4.947 9.223 -7.444 1.00 55.03 166 PRO A N 1
ATOM 1229 C CA . PRO A 1 166 ? 3.885 9.352 -8.436 1.00 55.03 166 PRO A CA 1
ATOM 1230 C C . PRO A 1 166 ? 4.060 10.650 -9.219 1.00 55.03 166 PRO A C 1
ATOM 1232 O O . PRO A 1 166 ? 4.136 11.733 -8.638 1.00 55.03 166 PRO A O 1
ATOM 1235 N N . SER A 1 167 ? 4.208 10.530 -10.533 1.00 61.12 167 SER A N 1
ATOM 1236 C CA . SER A 1 167 ? 4.479 11.657 -11.412 1.00 61.12 167 SER A CA 1
ATOM 1237 C C . SER A 1 167 ? 3.525 11.587 -12.581 1.00 61.12 167 SER A C 1
ATOM 1239 O O . SER A 1 167 ? 3.446 10.590 -13.306 1.00 61.12 167 SER A O 1
ATOM 1241 N N . LEU A 1 168 ? 2.764 12.660 -12.723 1.00 63.03 168 LEU A N 1
ATOM 1242 C CA . LEU A 1 168 ? 1.746 12.792 -13.736 1.00 63.03 168 LEU A CA 1
ATOM 1243 C C . LEU A 1 168 ? 2.417 12.919 -15.113 1.00 63.03 168 LEU A C 1
ATOM 1245 O O . LEU A 1 168 ? 3.080 13.912 -15.401 1.00 63.03 168 LEU A O 1
ATOM 1249 N N . LYS A 1 169 ? 2.237 11.910 -15.971 1.00 73.62 169 LYS A N 1
ATOM 1250 C CA . LYS A 1 169 ? 2.774 11.882 -17.346 1.00 73.62 169 LYS A CA 1
ATOM 1251 C C . LYS A 1 169 ? 1.761 12.343 -18.395 1.00 73.62 169 LYS A C 1
ATOM 1253 O O . LYS A 1 169 ? 2.103 12.494 -19.564 1.00 73.62 169 LYS A O 1
ATOM 1258 N N . VAL A 1 170 ? 0.511 12.543 -17.984 1.00 78.81 170 VAL A N 1
ATOM 1259 C CA . VAL A 1 170 ? -0.628 12.926 -18.830 1.00 78.81 170 VAL A CA 1
ATOM 1260 C C . VAL A 1 170 ? -1.275 14.216 -18.323 1.00 78.81 170 VAL A C 1
ATOM 1262 O O . VAL A 1 170 ? -0.852 14.784 -17.324 1.00 78.81 170 VAL A O 1
ATOM 1265 N N . SER A 1 171 ? -2.318 14.709 -18.997 1.00 81.06 171 SER A N 1
ATOM 1266 C CA . SER A 1 171 ? -3.075 15.858 -18.482 1.00 81.06 171 SER A CA 1
ATOM 1267 C C . SER A 1 171 ? -3.681 15.559 -17.103 1.00 81.06 171 SER A C 1
ATOM 1269 O O . SER A 1 171 ? -4.012 14.410 -16.804 1.00 81.06 171 SER A O 1
ATOM 1271 N N . LEU A 1 172 ? -3.887 16.593 -16.283 1.00 72.44 172 LEU A N 1
ATOM 1272 C CA . LEU A 1 172 ? -4.450 16.450 -14.935 1.00 72.44 172 LEU A CA 1
ATOM 1273 C C . LEU A 1 172 ? -5.775 15.679 -14.925 1.00 72.44 172 LEU A C 1
ATOM 1275 O O . LEU A 1 172 ? -5.959 14.777 -14.115 1.00 72.44 172 LEU A O 1
ATOM 1279 N N . HIS A 1 173 ? -6.680 15.998 -15.849 1.00 74.62 173 HIS A N 1
ATOM 1280 C CA . HIS A 1 173 ? -7.977 15.334 -15.947 1.00 74.62 173 HIS A CA 1
ATOM 1281 C C . HIS A 1 173 ? -7.829 13.850 -16.313 1.00 74.62 173 HIS A C 1
ATOM 1283 O O . HIS A 1 173 ? -8.437 12.985 -15.687 1.00 74.62 173 HIS A O 1
ATOM 1289 N N . THR A 1 174 ? -6.971 13.542 -17.290 1.00 78.75 174 THR A N 1
ATOM 1290 C CA . 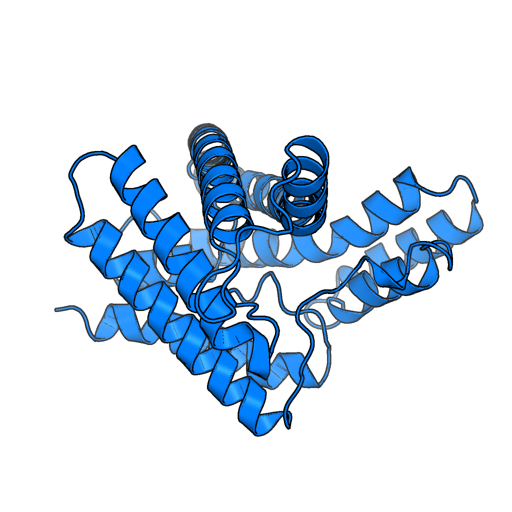THR A 1 174 ? -6.690 12.158 -17.696 1.00 78.75 174 THR A CA 1
ATOM 1291 C C . THR A 1 174 ? -6.043 11.364 -16.567 1.00 78.75 174 THR A C 1
ATOM 1293 O O . THR A 1 174 ? -6.429 10.224 -16.332 1.00 78.75 174 THR A O 1
ATOM 1296 N N . GLY A 1 175 ? -5.093 11.956 -15.842 1.00 76.38 175 GLY A N 1
ATOM 1297 C CA . GLY A 1 175 ? -4.442 11.290 -14.719 1.00 76.38 175 GLY A CA 1
ATOM 1298 C C . GLY A 1 175 ? -5.368 11.105 -13.527 1.00 76.38 175 GLY A C 1
ATOM 1299 O O . GLY A 1 175 ? -5.315 10.067 -12.882 1.00 76.38 175 GLY A O 1
ATOM 1300 N N . ALA A 1 176 ? -6.275 12.049 -13.278 1.00 72.44 176 ALA A N 1
ATOM 1301 C CA . ALA A 1 176 ? -7.285 11.910 -12.237 1.00 72.44 176 ALA A CA 1
ATOM 1302 C C . ALA A 1 176 ? -8.267 10.769 -12.525 1.00 72.44 176 ALA A C 1
ATOM 1304 O O . ALA A 1 176 ? -8.589 9.994 -11.625 1.00 72.44 176 ALA A O 1
ATOM 1305 N N . ILE A 1 177 ? -8.687 10.616 -13.784 1.00 80.12 177 ILE A N 1
ATOM 1306 C CA . ILE A 1 177 ? -9.484 9.461 -14.213 1.00 80.12 177 ILE A CA 1
ATOM 1307 C C . ILE A 1 177 ? -8.667 8.173 -14.090 1.00 80.12 177 ILE A C 1
ATOM 1309 O O . ILE A 1 177 ? -9.172 7.189 -13.556 1.00 80.12 177 ILE A O 1
ATOM 1313 N N . ALA A 1 178 ? -7.413 8.174 -14.549 1.00 83.38 178 ALA A N 1
ATOM 1314 C CA . ALA A 1 178 ? -6.547 7.001 -14.487 1.00 83.38 178 ALA A CA 1
ATOM 1315 C C . ALA A 1 178 ? -6.328 6.532 -13.041 1.00 83.38 178 ALA A C 1
ATOM 1317 O O . ALA A 1 178 ? -6.592 5.373 -12.745 1.00 83.38 178 ALA A O 1
ATOM 1318 N N . GLU A 1 179 ? -5.941 7.421 -12.122 1.00 79.31 179 GLU A N 1
ATOM 1319 C CA . GLU A 1 179 ? -5.818 7.113 -10.689 1.00 79.31 179 GLU A CA 1
ATOM 1320 C C . GLU A 1 179 ? -7.131 6.598 -10.104 1.00 79.31 179 GLU A C 1
ATOM 1322 O O . GLU A 1 179 ? -7.137 5.624 -9.353 1.00 79.31 179 GLU A O 1
ATOM 1327 N N . GLY A 1 180 ? -8.254 7.210 -10.481 1.00 78.12 180 GLY A N 1
ATOM 1328 C CA . GLY A 1 180 ? -9.574 6.762 -10.068 1.00 78.12 180 GLY A CA 1
ATOM 1329 C C . GLY A 1 180 ? -9.878 5.321 -10.484 1.00 78.12 180 GLY A C 1
ATOM 1330 O O . GLY A 1 180 ? -10.285 4.507 -9.656 1.00 78.12 180 GLY A O 1
ATOM 1331 N N . VAL A 1 181 ? -9.638 4.988 -11.755 1.00 86.25 181 VAL A N 1
ATOM 1332 C CA . VAL A 1 181 ? -9.845 3.640 -12.304 1.00 86.25 181 VAL A CA 1
ATOM 1333 C C . VAL A 1 181 ? -8.872 2.637 -11.687 1.00 86.25 181 VAL A C 1
ATOM 1335 O O . VAL A 1 181 ? -9.293 1.560 -11.275 1.00 86.25 181 VAL A O 1
ATOM 1338 N N . LEU A 1 182 ? -7.587 2.980 -11.584 1.00 85.38 182 LEU A N 1
ATOM 1339 C CA . LEU A 1 182 ? -6.563 2.106 -11.007 1.00 85.38 182 LEU A CA 1
ATOM 1340 C C . LEU A 1 182 ? -6.874 1.796 -9.538 1.00 85.38 182 LEU A C 1
ATOM 1342 O O . LEU A 1 182 ? -6.814 0.634 -9.141 1.00 85.38 182 LEU A O 1
ATOM 1346 N N . THR A 1 183 ? -7.294 2.807 -8.767 1.00 81.38 183 THR A N 1
ATOM 1347 C CA . THR A 1 183 ? -7.736 2.645 -7.372 1.00 81.38 183 THR A CA 1
ATOM 1348 C C . THR A 1 183 ? -8.970 1.753 -7.282 1.00 81.38 183 THR A C 1
ATOM 1350 O O . THR A 1 183 ? -8.988 0.806 -6.502 1.00 81.38 183 THR A O 1
ATOM 1353 N N . PHE A 1 184 ? -9.990 2.002 -8.109 1.00 85.25 184 PHE A N 1
ATOM 1354 C CA . PHE A 1 184 ? -11.185 1.161 -8.152 1.00 85.25 184 PHE A CA 1
ATOM 1355 C C . PHE A 1 184 ? -10.833 -0.309 -8.421 1.00 85.25 184 PHE A C 1
ATOM 1357 O O . PHE A 1 184 ? -11.281 -1.196 -7.694 1.00 85.25 184 PHE A O 1
ATOM 1364 N N . VAL A 1 185 ? -10.000 -0.566 -9.437 1.00 90.31 185 VAL A N 1
ATOM 1365 C CA . VAL A 1 185 ? -9.597 -1.920 -9.836 1.00 90.31 185 VAL A CA 1
ATOM 1366 C C . VAL A 1 185 ? -8.850 -2.619 -8.708 1.00 90.31 185 VAL A C 1
ATOM 1368 O O . VAL A 1 185 ? -9.221 -3.736 -8.347 1.00 90.31 185 VAL A O 1
ATOM 1371 N N . ILE A 1 186 ? -7.830 -1.985 -8.118 1.00 88.75 186 ILE A N 1
ATOM 1372 C CA . ILE A 1 186 ? -7.057 -2.641 -7.058 1.00 88.75 186 ILE A CA 1
ATOM 1373 C C . ILE A 1 186 ? -7.909 -2.878 -5.810 1.00 88.75 186 ILE A C 1
ATOM 1375 O O . ILE A 1 186 ? -7.840 -3.963 -5.239 1.00 88.75 186 ILE A O 1
ATOM 1379 N N . THR A 1 187 ? -8.768 -1.934 -5.413 1.00 85.31 187 THR A N 1
ATOM 1380 C CA . THR A 1 187 ? -9.646 -2.113 -4.250 1.00 85.31 187 THR A CA 1
ATOM 1381 C C . THR A 1 187 ? -10.687 -3.205 -4.491 1.00 85.31 187 THR A C 1
ATOM 1383 O O . THR A 1 187 ? -10.918 -4.031 -3.610 1.00 85.31 187 THR A O 1
ATOM 1386 N N . PHE A 1 188 ? -11.262 -3.280 -5.694 1.00 88.44 188 PHE A N 1
ATOM 1387 C CA . PHE A 1 188 ? -12.179 -4.356 -6.069 1.00 88.44 188 PHE A CA 1
ATOM 1388 C C . PHE A 1 188 ? -11.500 -5.728 -6.044 1.00 88.44 188 PHE A C 1
ATOM 1390 O O . PHE A 1 188 ? -12.043 -6.679 -5.479 1.00 88.44 188 PHE A O 1
ATOM 1397 N N . VAL A 1 189 ? -10.291 -5.833 -6.600 1.00 91.31 189 VAL A N 1
ATOM 1398 C CA . VAL A 1 189 ? -9.506 -7.073 -6.581 1.00 91.31 189 VAL A CA 1
ATOM 1399 C C . VAL A 1 189 ? -9.141 -7.470 -5.150 1.00 91.31 189 VAL A C 1
ATOM 1401 O O . VAL A 1 189 ? -9.320 -8.630 -4.784 1.00 91.31 189 VAL A O 1
ATOM 1404 N N . VAL A 1 190 ? -8.700 -6.525 -4.315 1.00 89.62 190 VAL A N 1
ATOM 1405 C CA . VAL A 1 190 ? -8.395 -6.772 -2.896 1.00 89.62 190 VAL A CA 1
ATOM 1406 C C . VAL A 1 190 ? -9.631 -7.274 -2.151 1.00 89.62 190 VAL A C 1
ATOM 1408 O O . VAL A 1 190 ? -9.540 -8.285 -1.458 1.00 89.62 190 VAL A O 1
ATOM 1411 N N . LEU A 1 191 ? -10.798 -6.649 -2.331 1.00 87.94 191 LEU A N 1
ATOM 1412 C CA . LEU A 1 191 ? -12.049 -7.139 -1.743 1.00 87.94 191 LEU A CA 1
ATOM 1413 C C . LEU A 1 191 ? -12.385 -8.556 -2.218 1.00 87.94 191 LEU A C 1
ATOM 1415 O O . LEU A 1 191 ? -12.691 -9.417 -1.395 1.00 87.94 191 LEU A O 1
ATOM 1419 N N . CYS A 1 192 ? -12.263 -8.835 -3.518 1.00 89.44 192 CYS A N 1
ATOM 1420 C CA . CYS A 1 192 ? -12.485 -10.176 -4.058 1.00 89.44 192 CYS A CA 1
ATOM 1421 C C . CYS A 1 192 ? -11.538 -11.213 -3.431 1.00 89.44 192 CYS A C 1
ATOM 1423 O O . CYS A 1 192 ? -11.978 -12.310 -3.082 1.00 89.44 192 CYS A O 1
ATOM 1425 N N . ILE A 1 193 ? -10.260 -10.869 -3.239 1.00 91.62 193 ILE A N 1
ATOM 1426 C CA . ILE A 1 193 ? -9.268 -11.736 -2.586 1.00 91.62 193 ILE A CA 1
ATOM 1427 C C . ILE A 1 193 ? -9.619 -11.951 -1.109 1.00 91.62 193 ILE A C 1
ATOM 1429 O O . ILE A 1 193 ? -9.524 -13.070 -0.609 1.00 91.62 193 ILE A O 1
ATOM 1433 N N . MET A 1 194 ? -10.047 -10.913 -0.396 1.00 87.62 194 MET A N 1
ATOM 1434 C CA . MET A 1 194 ? -10.364 -11.030 1.029 1.00 87.62 194 MET A CA 1
ATOM 1435 C C . MET A 1 194 ? -11.642 -11.835 1.281 1.00 87.62 194 MET A C 1
ATOM 1437 O O . MET A 1 194 ? -11.701 -12.588 2.253 1.00 87.62 194 MET A O 1
ATOM 1441 N N . LEU A 1 195 ? -12.631 -11.717 0.391 1.00 86.56 195 LEU A N 1
ATOM 1442 C CA . LEU A 1 195 ? -13.945 -12.353 0.521 1.00 86.56 195 LEU A CA 1
ATOM 1443 C C . LEU A 1 195 ? -14.012 -13.763 -0.078 1.00 86.56 195 LEU A C 1
ATOM 1445 O O . LEU A 1 195 ? -14.655 -14.641 0.493 1.00 86.56 195 LEU A O 1
ATOM 1449 N N . ARG A 1 196 ? -13.377 -13.992 -1.234 1.00 88.62 196 ARG A N 1
ATOM 1450 C CA . ARG A 1 196 ? -13.439 -15.264 -1.985 1.00 88.62 196 ARG A CA 1
ATOM 1451 C C . ARG A 1 196 ? -12.074 -15.885 -2.265 1.00 88.62 196 ARG A C 1
ATOM 1453 O O . ARG A 1 196 ? -11.999 -16.909 -2.942 1.00 88.62 196 ARG A O 1
ATOM 1460 N N . GLY A 1 197 ? -10.996 -15.265 -1.800 1.00 88.00 197 GLY A N 1
ATOM 1461 C CA . GLY A 1 197 ? -9.654 -15.785 -2.003 1.00 88.00 197 GLY A CA 1
ATOM 1462 C C . GLY A 1 197 ? -9.342 -17.015 -1.145 1.00 88.00 197 GLY A C 1
ATOM 1463 O O . GLY A 1 197 ? -10.198 -17.553 -0.436 1.00 88.00 197 GLY A O 1
ATOM 1464 N N . PRO A 1 198 ? -8.091 -17.493 -1.215 1.00 92.81 198 PRO A N 1
ATOM 1465 C CA . PRO A 1 198 ? -7.648 -18.686 -0.506 1.00 92.81 198 PRO A CA 1
ATOM 1466 C C . PRO A 1 198 ? -7.814 -18.569 1.012 1.00 92.81 198 PRO A C 1
ATOM 1468 O O . PRO A 1 198 ? -7.763 -17.480 1.577 1.00 92.81 198 PRO A O 1
ATOM 1471 N N . ARG A 1 199 ? -7.928 -19.710 1.702 1.00 89.88 199 ARG A N 1
ATOM 1472 C CA . ARG A 1 199 ? -8.026 -19.738 3.174 1.00 89.88 199 ARG A CA 1
ATOM 1473 C C . ARG A 1 199 ? -6.751 -19.283 3.886 1.00 89.88 199 ARG A C 1
ATOM 1475 O O . ARG A 1 199 ? -6.829 -18.868 5.035 1.00 89.88 199 ARG A O 1
ATOM 1482 N N . SER A 1 200 ? -5.587 -19.402 3.248 1.00 92.44 200 SER A N 1
ATOM 1483 C CA . SER A 1 200 ? -4.321 -19.005 3.858 1.00 92.44 200 SER A CA 1
ATOM 1484 C C . SER A 1 200 ? -4.068 -17.509 3.682 1.00 92.44 200 SER A C 1
ATOM 1486 O O . SER A 1 200 ? -4.043 -16.992 2.565 1.00 92.44 200 SER A O 1
ATOM 1488 N N . GLU A 1 201 ? -3.800 -16.825 4.794 1.00 88.06 201 GLU A N 1
ATOM 1489 C CA . GLU A 1 201 ? -3.473 -15.393 4.798 1.00 88.06 201 GLU A CA 1
ATOM 1490 C C . GLU A 1 201 ? -2.230 -15.092 3.953 1.00 88.06 201 GLU A C 1
ATOM 1492 O O . GLU A 1 201 ? -2.218 -14.138 3.184 1.00 88.06 201 GLU A O 1
ATOM 1497 N N . ALA A 1 202 ? -1.224 -15.972 3.979 1.00 89.31 202 ALA A N 1
ATOM 1498 C CA . ALA A 1 202 ? -0.050 -15.845 3.118 1.00 89.31 202 ALA A CA 1
ATOM 1499 C C . ALA A 1 202 ? -0.410 -15.863 1.620 1.00 89.31 202 ALA A C 1
ATOM 1501 O O . ALA A 1 202 ? 0.132 -15.074 0.849 1.00 89.31 202 ALA A O 1
ATOM 1502 N N . ALA A 1 203 ? -1.349 -16.713 1.190 1.00 91.69 203 ALA A N 1
ATOM 1503 C CA . ALA A 1 203 ? -1.755 -16.739 -0.213 1.00 91.69 203 ALA A CA 1
ATOM 1504 C C . ALA A 1 203 ? -2.580 -15.503 -0.590 1.00 91.69 203 ALA A C 1
ATOM 1506 O O . ALA A 1 203 ? -2.410 -14.990 -1.694 1.00 91.69 203 ALA A O 1
ATOM 1507 N N . LYS A 1 204 ? -3.413 -14.975 0.318 1.00 91.94 204 LYS A N 1
ATOM 1508 C CA . LYS A 1 204 ? -4.083 -13.682 0.105 1.00 91.94 204 LYS A CA 1
ATOM 1509 C C . LYS A 1 204 ? -3.059 -12.563 -0.069 1.00 91.94 204 LYS A C 1
ATOM 1511 O O . LYS A 1 204 ? -3.136 -11.830 -1.050 1.00 91.94 204 LYS A O 1
ATOM 1516 N N . THR A 1 205 ? -2.063 -12.475 0.813 1.00 91.38 205 THR A N 1
ATOM 1517 C CA . THR A 1 205 ? -0.992 -11.470 0.722 1.00 91.38 205 THR A CA 1
ATOM 1518 C C . THR A 1 205 ? -0.194 -11.601 -0.571 1.00 91.38 205 THR A C 1
ATOM 1520 O O . THR A 1 205 ? 0.099 -10.594 -1.211 1.00 91.38 205 THR A O 1
ATOM 1523 N N . TRP A 1 206 ? 0.103 -12.826 -1.009 1.00 93.94 206 TRP A N 1
ATOM 1524 C CA . TRP A 1 206 ? 0.779 -13.069 -2.284 1.00 93.94 206 TRP A CA 1
ATOM 1525 C C . TRP A 1 206 ? -0.054 -12.602 -3.484 1.00 93.94 206 TRP A C 1
ATOM 1527 O O . TRP A 1 206 ? 0.446 -11.882 -4.346 1.00 93.94 206 TRP A O 1
ATOM 1537 N N . LEU A 1 207 ? -1.348 -12.938 -3.512 1.00 93.88 207 LEU A N 1
ATOM 1538 C CA . LEU A 1 207 ? -2.265 -12.491 -4.565 1.00 93.88 207 LEU A CA 1
ATOM 1539 C C . LEU A 1 207 ? -2.442 -10.967 -4.571 1.00 93.88 207 LEU A C 1
ATOM 1541 O O . LEU A 1 207 ? -2.491 -10.365 -5.645 1.00 93.88 207 LEU A O 1
ATOM 1545 N N . MET A 1 208 ? -2.491 -10.330 -3.398 1.00 91.12 208 MET A N 1
ATOM 1546 C CA . MET A 1 208 ? -2.531 -8.870 -3.283 1.00 91.12 208 MET A CA 1
ATOM 1547 C C . MET A 1 208 ? -1.241 -8.229 -3.808 1.00 91.12 208 MET A C 1
ATOM 1549 O O . MET A 1 208 ? -1.316 -7.238 -4.534 1.00 91.12 208 MET A O 1
ATOM 1553 N N . ALA A 1 209 ? -0.071 -8.803 -3.509 1.00 90.88 209 ALA A N 1
ATOM 1554 C CA . ALA A 1 209 ? 1.214 -8.314 -4.008 1.00 90.88 209 ALA A CA 1
ATOM 1555 C C . ALA A 1 209 ? 1.305 -8.411 -5.540 1.00 90.88 209 ALA A C 1
ATOM 1557 O O . ALA A 1 209 ? 1.633 -7.420 -6.192 1.00 90.88 209 ALA A O 1
ATOM 1558 N N . ILE A 1 210 ? 0.929 -9.557 -6.123 1.00 93.06 210 ILE A N 1
ATOM 1559 C CA . ILE A 1 210 ? 0.869 -9.740 -7.584 1.00 93.06 210 ILE A CA 1
ATOM 1560 C C . ILE A 1 210 ? -0.073 -8.710 -8.212 1.00 93.06 210 ILE A C 1
ATOM 1562 O O . ILE A 1 210 ? 0.306 -8.013 -9.152 1.00 93.06 210 ILE A O 1
ATOM 1566 N N . SER A 1 211 ? -1.288 -8.582 -7.672 1.00 93.00 211 SER A N 1
ATOM 1567 C CA . SER A 1 211 ? -2.289 -7.640 -8.186 1.00 93.00 211 SER A CA 1
ATOM 1568 C C . SER A 1 211 ? -1.775 -6.203 -8.133 1.00 93.00 211 SER A C 1
ATOM 1570 O O . SER A 1 211 ? -1.926 -5.457 -9.095 1.00 93.00 211 SER A O 1
ATOM 1572 N N . THR A 1 212 ? -1.095 -5.834 -7.047 1.00 89.81 212 THR A N 1
ATOM 1573 C CA . THR A 1 212 ? -0.489 -4.509 -6.880 1.00 89.81 212 THR A CA 1
ATOM 1574 C C . THR A 1 212 ? 0.559 -4.242 -7.956 1.00 89.81 212 THR A C 1
ATOM 1576 O O . THR A 1 212 ? 0.506 -3.205 -8.606 1.00 89.81 212 THR A O 1
ATOM 1579 N N . VAL A 1 213 ? 1.475 -5.180 -8.212 1.00 89.44 213 VAL A N 1
ATOM 1580 C CA . VAL A 1 213 ? 2.514 -5.007 -9.242 1.00 89.44 213 VAL A CA 1
ATOM 1581 C C . VAL A 1 213 ? 1.913 -4.943 -10.650 1.00 89.44 213 VAL A C 1
ATOM 1583 O O . VAL A 1 213 ? 2.339 -4.113 -11.454 1.00 89.44 213 VAL A O 1
ATOM 1586 N N . ILE A 1 214 ? 0.886 -5.743 -10.950 1.00 90.81 214 ILE A N 1
ATOM 1587 C CA . ILE A 1 214 ? 0.175 -5.686 -12.239 1.00 90.81 214 ILE A CA 1
ATOM 1588 C C . ILE A 1 214 ? -0.474 -4.313 -12.439 1.00 90.81 214 ILE A C 1
ATOM 1590 O O . ILE A 1 214 ? -0.295 -3.688 -13.482 1.00 90.81 214 ILE A O 1
ATOM 1594 N N . VAL A 1 215 ? -1.199 -3.809 -11.439 1.00 89.44 215 VAL A N 1
ATOM 1595 C CA . VAL A 1 215 ? -1.857 -2.502 -11.555 1.00 89.44 215 VAL A CA 1
ATOM 1596 C C . VAL A 1 215 ? -0.821 -1.373 -11.601 1.00 89.44 215 VAL A C 1
ATOM 1598 O O . VAL A 1 215 ? -0.983 -0.439 -12.388 1.00 89.44 215 VAL A O 1
ATOM 1601 N N . ILE A 1 216 ? 0.290 -1.481 -10.856 1.00 85.62 216 ILE A N 1
ATOM 1602 C CA . ILE A 1 216 ? 1.381 -0.497 -10.914 1.00 85.62 216 ILE A CA 1
ATOM 1603 C C . ILE A 1 216 ? 1.986 -0.430 -12.311 1.00 85.62 216 ILE A C 1
ATOM 1605 O O . ILE A 1 216 ? 2.132 0.653 -12.876 1.00 85.62 216 ILE A O 1
ATOM 1609 N N . THR A 1 217 ? 2.332 -1.586 -12.871 1.00 85.44 217 THR A N 1
ATOM 1610 C CA . THR A 1 217 ? 2.945 -1.671 -14.201 1.00 85.44 217 THR A CA 1
ATOM 1611 C C . THR A 1 217 ? 1.993 -1.176 -15.291 1.00 85.44 217 THR A C 1
ATOM 1613 O O . THR A 1 217 ? 2.430 -0.442 -16.174 1.00 85.44 217 THR A O 1
ATOM 1616 N N . ALA A 1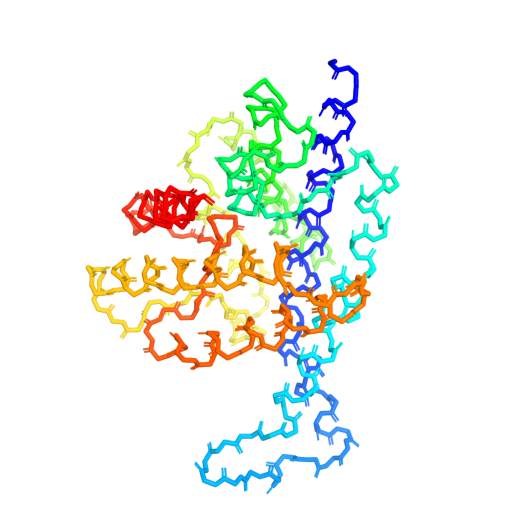 218 ? 0.691 -1.466 -15.188 1.00 87.44 218 ALA A N 1
ATOM 1617 C CA . ALA A 1 218 ? -0.325 -0.954 -16.109 1.00 87.44 218 ALA A CA 1
ATOM 1618 C C . ALA A 1 218 ? -0.534 0.571 -16.002 1.00 87.44 218 ALA A C 1
ATOM 1620 O O . ALA A 1 218 ? -0.715 1.246 -17.014 1.00 87.44 218 ALA A O 1
ATOM 1621 N N . GLY A 1 219 ? -0.496 1.128 -14.788 1.00 83.44 219 GLY A N 1
ATOM 1622 C CA . GLY A 1 219 ? -0.694 2.560 -14.539 1.00 83.44 219 GLY A CA 1
ATOM 1623 C C . GLY A 1 219 ? 0.555 3.428 -14.727 1.00 83.44 219 GLY A C 1
ATOM 1624 O O . GLY A 1 219 ? 0.451 4.655 -14.803 1.00 83.44 219 GLY A O 1
ATOM 1625 N N . ALA A 1 220 ? 1.746 2.826 -14.806 1.00 81.50 220 ALA A N 1
ATOM 1626 C CA . ALA A 1 220 ? 3.028 3.535 -14.817 1.00 81.50 220 ALA A CA 1
ATOM 1627 C C . ALA A 1 220 ? 3.195 4.521 -15.987 1.00 81.50 220 ALA A C 1
ATOM 1629 O O . ALA A 1 220 ? 3.970 5.478 -15.880 1.00 81.50 220 ALA A O 1
ATOM 1630 N N . SER A 1 221 ? 2.495 4.310 -17.102 1.00 81.06 221 SER A N 1
ATOM 1631 C CA . SER A 1 221 ? 2.486 5.216 -18.257 1.00 81.06 221 SER A CA 1
ATOM 1632 C C . SER A 1 221 ? 1.639 6.474 -18.040 1.00 81.06 221 SER A C 1
ATOM 1634 O O . SER A 1 221 ? 1.861 7.463 -18.733 1.00 81.06 221 SER A O 1
ATOM 1636 N N . TYR A 1 222 ? 0.724 6.472 -17.066 1.00 79.12 222 TYR A N 1
ATOM 1637 C CA . TYR A 1 222 ? -0.201 7.575 -16.807 1.00 79.12 222 TYR A CA 1
ATOM 1638 C C . TYR A 1 222 ? 0.259 8.455 -15.641 1.00 79.12 222 TYR A C 1
ATOM 1640 O O . TYR A 1 222 ? 0.438 9.661 -15.814 1.00 79.12 222 TYR A O 1
ATOM 1648 N N . THR A 1 223 ? 0.435 7.877 -14.452 1.00 70.88 223 THR A N 1
ATOM 1649 C CA . THR A 1 223 ? 0.497 8.665 -13.202 1.00 70.88 223 THR A CA 1
ATOM 1650 C C . THR A 1 223 ? 1.572 8.220 -12.212 1.00 70.88 223 THR A C 1
ATOM 1652 O O . THR A 1 223 ? 1.806 8.917 -11.229 1.00 70.88 223 THR A O 1
ATOM 1655 N N . GLY A 1 224 ? 2.251 7.090 -12.448 1.00 67.19 224 GLY A N 1
ATOM 1656 C CA . GLY A 1 224 ? 3.088 6.476 -11.410 1.00 67.19 224 GLY A CA 1
ATOM 1657 C C . GLY A 1 224 ? 2.211 6.060 -10.220 1.00 67.19 224 GLY A C 1
ATOM 1658 O O . GLY A 1 224 ? 2.295 6.680 -9.170 1.00 67.19 224 GLY A O 1
ATOM 1659 N N . PRO A 1 225 ? 1.324 5.074 -10.413 1.00 64.56 225 PRO A N 1
ATOM 1660 C CA . PRO A 1 225 ? 0.082 4.890 -9.667 1.00 64.56 225 PRO A CA 1
ATOM 1661 C C . PRO A 1 225 ? 0.206 5.018 -8.152 1.00 64.56 225 PRO A C 1
ATOM 1663 O O . PRO A 1 225 ? 0.904 4.224 -7.519 1.00 64.56 225 PRO A O 1
ATOM 1666 N N . ALA A 1 226 ? -0.528 5.973 -7.576 1.00 65.62 226 ALA A N 1
ATOM 1667 C CA . ALA A 1 226 ? -0.599 6.152 -6.130 1.00 65.62 226 ALA A CA 1
ATOM 1668 C C . ALA A 1 226 ? -1.548 5.126 -5.500 1.00 65.62 226 ALA A C 1
ATOM 1670 O O . ALA A 1 226 ? -1.181 4.478 -4.523 1.00 65.62 226 ALA A O 1
ATOM 1671 N N . MET A 1 227 ? -2.760 4.963 -6.059 1.00 69.69 227 MET A N 1
ATOM 1672 C CA . MET A 1 227 ? -3.787 3.976 -5.648 1.00 69.69 227 MET A CA 1
ATOM 1673 C C . MET A 1 227 ? -4.188 3.975 -4.161 1.00 69.69 227 MET A C 1
ATOM 1675 O O . MET A 1 227 ? -4.903 3.094 -3.680 1.00 69.69 227 MET A O 1
ATOM 1679 N N . ASN A 1 228 ? -3.691 4.945 -3.410 1.00 67.94 228 ASN A N 1
ATOM 1680 C CA . ASN A 1 228 ? -3.936 5.152 -2.004 1.00 67.94 228 ASN A CA 1
ATOM 1681 C C . ASN A 1 228 ? -3.763 6.659 -1.765 1.00 67.94 228 ASN A C 1
ATOM 1683 O O . ASN A 1 228 ? -2.716 7.225 -2.098 1.00 67.94 228 ASN A O 1
ATOM 1687 N N . PRO A 1 229 ? -4.773 7.327 -1.193 1.00 57.62 229 PRO A N 1
ATOM 1688 C CA . PRO A 1 229 ? -4.726 8.761 -0.953 1.00 57.62 229 PRO A CA 1
ATOM 1689 C C . PRO A 1 229 ? -3.606 9.160 0.016 1.00 57.62 229 PRO A C 1
ATOM 1691 O O . PRO A 1 229 ? -3.144 10.295 -0.037 1.00 57.62 229 PRO A O 1
ATOM 1694 N N . ALA A 1 230 ? -3.110 8.222 0.831 1.00 55.47 230 ALA A N 1
ATOM 1695 C CA . ALA A 1 230 ? -1.917 8.396 1.652 1.00 55.47 230 ALA A CA 1
ATOM 1696 C C . ALA A 1 230 ? -0.595 8.386 0.855 1.00 55.47 230 ALA A C 1
ATOM 1698 O O . ALA A 1 230 ? 0.463 8.385 1.471 1.00 55.47 230 ALA A O 1
ATOM 1699 N N . PHE A 1 231 ? -0.610 8.358 -0.484 1.00 60.78 231 PHE A N 1
ATOM 1700 C CA . PHE A 1 231 ? 0.601 8.424 -1.321 1.00 60.78 231 PHE A CA 1
ATOM 1701 C C . PHE A 1 231 ? 0.587 9.585 -2.341 1.00 60.78 231 PHE A C 1
ATOM 1703 O O . PHE A 1 231 ? 1.542 9.739 -3.099 1.00 60.78 231 PHE A O 1
ATOM 1710 N N . VAL A 1 232 ? -0.453 10.433 -2.362 1.00 58.59 232 VAL A N 1
ATOM 1711 C CA . VAL A 1 232 ? -0.571 11.568 -3.304 1.00 58.59 232 VAL A CA 1
ATOM 1712 C C . VAL A 1 232 ? 0.107 12.821 -2.729 1.00 58.59 232 VAL A C 1
ATOM 1714 O O . VAL A 1 232 ? -0.248 13.273 -1.643 1.00 58.59 232 VAL A O 1
ATOM 1717 N N . SER A 1 233 ? 1.072 13.405 -3.448 1.00 49.41 233 SER A N 1
ATOM 1718 C CA . SER A 1 233 ? 1.944 14.467 -2.920 1.00 49.41 233 SER A CA 1
ATOM 1719 C C . SER A 1 233 ? 1.623 15.911 -3.346 1.00 49.41 233 SER A C 1
ATOM 1721 O O . SER A 1 233 ? 2.020 16.823 -2.628 1.00 49.41 233 SER A O 1
ATOM 1723 N N . ASP A 1 234 ? 0.893 16.184 -4.434 1.00 44.69 234 ASP A N 1
ATOM 1724 C CA . ASP A 1 234 ? 0.842 17.540 -5.038 1.00 44.69 234 ASP A CA 1
ATOM 1725 C C . ASP A 1 234 ? -0.436 18.368 -4.740 1.00 44.69 234 ASP A C 1
ATOM 1727 O O . ASP A 1 234 ? -1.518 17.844 -4.873 1.00 44.69 234 ASP A O 1
ATOM 1731 N N . TYR A 1 235 ? -0.392 19.664 -4.404 1.00 36.91 235 TYR A N 1
ATOM 1732 C CA . TYR A 1 235 ? -1.428 20.407 -3.634 1.00 36.91 235 TYR A CA 1
ATOM 1733 C C . TYR A 1 235 ? -2.655 20.835 -4.457 1.00 36.91 235 TYR A C 1
ATOM 1735 O O . TYR A 1 235 ? -3.786 20.694 -3.998 1.00 36.91 235 TYR A O 1
ATOM 1743 N N . TYR A 1 236 ? -2.459 21.313 -5.688 1.00 33.03 236 TYR A N 1
ATOM 1744 C CA . TYR A 1 236 ? -3.572 21.708 -6.568 1.00 33.03 236 TYR A CA 1
ATOM 1745 C C . TYR A 1 236 ? -4.111 20.525 -7.380 1.00 33.03 236 TYR A C 1
ATOM 1747 O O . TYR A 1 236 ? -5.321 20.382 -7.553 1.00 33.03 236 TYR A O 1
ATOM 1755 N N . SER A 1 237 ? -3.218 19.635 -7.816 1.00 43.22 237 SER A N 1
ATOM 1756 C CA . SER A 1 237 ? -3.558 18.397 -8.521 1.00 43.22 237 SER A CA 1
ATOM 1757 C C . SER A 1 237 ? -4.204 17.358 -7.589 1.00 43.22 237 SER A C 1
ATOM 1759 O O . SER A 1 237 ? -5.103 16.624 -8.005 1.00 43.22 237 SER A O 1
ATOM 1761 N N . SER A 1 238 ? -3.801 17.316 -6.309 1.00 52.78 238 SER A N 1
ATOM 1762 C CA . SER A 1 238 ? -4.312 16.351 -5.325 1.00 52.78 238 SER A CA 1
ATOM 1763 C C . SER A 1 238 ? -5.767 16.558 -5.012 1.00 52.78 238 SER A C 1
ATOM 1765 O O . SER A 1 238 ? -6.435 15.564 -4.851 1.00 52.78 238 SER A O 1
ATOM 1767 N N . GLN A 1 239 ? -6.319 17.767 -4.931 1.00 52.16 239 GLN A N 1
ATOM 1768 C CA . GLN A 1 239 ? -7.692 17.903 -4.426 1.00 52.16 239 GLN A CA 1
ATOM 1769 C C . GLN A 1 239 ? -8.718 17.149 -5.287 1.00 52.16 239 GLN A C 1
ATOM 1771 O O . GLN A 1 239 ? -9.635 16.533 -4.747 1.00 52.16 239 GLN A O 1
ATOM 1776 N N . LEU A 1 240 ? -8.555 17.145 -6.615 1.00 57.84 240 LEU A N 1
ATOM 1777 C CA . LEU A 1 240 ? -9.415 16.367 -7.512 1.00 57.84 240 LEU A CA 1
ATOM 1778 C C . LEU A 1 240 ? -9.044 14.878 -7.506 1.00 57.84 240 LEU A C 1
ATOM 1780 O O . LEU A 1 240 ? -9.927 14.035 -7.354 1.00 57.84 240 LEU A O 1
ATOM 1784 N N . ILE A 1 241 ? -7.752 14.560 -7.639 1.00 60.00 241 ILE A N 1
ATOM 1785 C CA . ILE A 1 241 ? -7.253 13.177 -7.672 1.00 60.00 241 ILE A CA 1
ATOM 1786 C C . ILE A 1 241 ? -7.579 12.460 -6.359 1.00 60.00 241 ILE A C 1
ATOM 1788 O O . ILE A 1 241 ? -8.158 11.388 -6.375 1.00 60.00 241 ILE A O 1
ATOM 1792 N N . TYR A 1 242 ? -7.295 13.080 -5.221 1.00 60.62 242 TYR A N 1
ATOM 1793 C CA . TYR A 1 242 ? -7.599 12.613 -3.871 1.00 60.62 242 TYR A CA 1
ATOM 1794 C C . TYR A 1 242 ? -9.090 12.360 -3.684 1.00 60.62 242 TYR A C 1
ATOM 1796 O O . TYR A 1 242 ? -9.463 11.290 -3.218 1.00 60.62 242 TYR A O 1
ATOM 1804 N N . LYS A 1 243 ? -9.959 13.304 -4.080 1.00 57.47 243 LYS A N 1
ATOM 1805 C CA . LYS A 1 243 ? -11.413 13.106 -3.988 1.00 57.47 243 LYS A CA 1
ATOM 1806 C C . LYS A 1 243 ? -11.862 11.917 -4.830 1.00 57.47 243 LYS A C 1
ATOM 1808 O O . LYS A 1 243 ? -12.641 11.109 -4.340 1.00 57.47 243 LYS A O 1
ATOM 1813 N N . LEU A 1 244 ? -11.359 11.785 -6.057 1.00 61.84 244 LEU A N 1
ATOM 1814 C CA . LEU A 1 244 ? -11.701 10.669 -6.939 1.00 61.84 244 LEU A CA 1
ATOM 1815 C C . LEU A 1 244 ? -11.160 9.336 -6.417 1.00 61.84 244 LEU A C 1
ATOM 1817 O O . LEU A 1 244 ? -11.929 8.396 -6.301 1.00 61.84 244 LEU A O 1
ATOM 1821 N N . VAL A 1 245 ? -9.885 9.258 -6.042 1.00 63.94 245 VAL A N 1
ATOM 1822 C CA . VAL A 1 245 ? -9.246 8.071 -5.446 1.00 63.94 245 VAL A CA 1
ATOM 1823 C C . VAL A 1 245 ? -10.000 7.637 -4.192 1.00 63.94 245 VAL A C 1
ATOM 1825 O O . VAL A 1 245 ? -10.361 6.471 -4.058 1.00 63.94 245 VAL A O 1
ATOM 1828 N N . PHE A 1 246 ? -10.306 8.580 -3.300 1.00 61.44 246 PHE A N 1
ATOM 1829 C CA . PHE A 1 246 ? -11.050 8.292 -2.083 1.00 61.44 246 PHE A CA 1
ATOM 1830 C C . PHE A 1 246 ? -12.456 7.789 -2.425 1.00 61.44 246 PHE A C 1
ATOM 1832 O O . PHE A 1 246 ? -12.766 6.654 -2.095 1.00 61.44 246 PHE A O 1
ATOM 1839 N N . ILE A 1 247 ? -13.272 8.545 -3.170 1.00 61.03 247 ILE A N 1
ATOM 1840 C CA . ILE A 1 247 ? -14.658 8.167 -3.514 1.00 61.03 247 ILE A CA 1
ATOM 1841 C C . ILE A 1 247 ? -14.722 6.836 -4.279 1.00 61.03 247 ILE A C 1
ATOM 1843 O O . ILE A 1 247 ? -15.512 5.956 -3.933 1.00 61.03 247 ILE A O 1
ATOM 1847 N N . LEU A 1 248 ? -13.888 6.664 -5.305 1.00 67.00 248 LEU A N 1
ATOM 1848 C CA . LEU A 1 248 ? -13.902 5.477 -6.159 1.00 67.00 248 LEU A CA 1
ATOM 1849 C C . LEU A 1 248 ? -13.390 4.234 -5.433 1.00 67.00 248 LEU A C 1
ATOM 1851 O O . LEU A 1 248 ? -13.776 3.129 -5.802 1.00 67.00 248 LEU A O 1
ATOM 1855 N N . SER A 1 249 ? -12.610 4.393 -4.362 1.00 63.91 249 SER A N 1
ATOM 1856 C CA . SER A 1 249 ? -12.225 3.263 -3.520 1.00 63.91 249 SER A CA 1
ATOM 1857 C C . SER A 1 249 ? -13.384 2.648 -2.722 1.00 63.91 249 SER A C 1
ATOM 1859 O O . SER A 1 249 ? -13.303 1.484 -2.338 1.00 63.91 249 SER A O 1
ATOM 1861 N N . TYR A 1 250 ? -14.494 3.369 -2.520 1.00 62.62 250 TYR A N 1
ATOM 1862 C CA . TYR A 1 250 ? -15.678 2.832 -1.834 1.00 62.62 250 TYR A CA 1
ATOM 1863 C C . TYR A 1 250 ? -16.640 2.100 -2.763 1.00 62.62 250 TYR A C 1
ATOM 1865 O O . TYR A 1 250 ? -17.343 1.195 -2.322 1.00 62.62 250 TYR A O 1
ATOM 1873 N N . LEU A 1 251 ? -16.692 2.482 -4.043 1.00 68.56 251 LEU A N 1
ATOM 1874 C CA . LEU A 1 251 ? -17.646 1.911 -4.998 1.00 68.56 251 LEU A CA 1
ATOM 1875 C C . LEU A 1 251 ? -17.611 0.375 -5.068 1.00 68.56 251 LEU A C 1
ATOM 1877 O O . LEU A 1 251 ? -18.687 -0.222 -5.082 1.00 68.56 251 LEU A O 1
ATOM 1881 N N . PRO A 1 252 ? -16.438 -0.288 -5.043 1.00 73.19 252 PRO A N 1
ATOM 1882 C CA . PRO A 1 252 ? -16.362 -1.742 -5.001 1.00 73.19 252 PRO A CA 1
ATOM 1883 C C . PRO A 1 252 ? -17.164 -2.395 -3.869 1.00 73.19 252 PRO A C 1
ATOM 1885 O O . PRO A 1 252 ? -17.728 -3.464 -4.078 1.00 73.19 252 PRO A O 1
ATOM 1888 N N . ALA A 1 253 ? -17.252 -1.756 -2.699 1.00 66.44 253 ALA A N 1
ATOM 1889 C CA . ALA A 1 253 ? -17.976 -2.294 -1.550 1.00 66.44 253 ALA A CA 1
ATOM 1890 C C . ALA A 1 253 ? -19.501 -2.289 -1.747 1.00 66.44 253 ALA A C 1
ATOM 1892 O O . ALA A 1 253 ? -20.185 -3.131 -1.182 1.00 66.44 253 ALA A O 1
ATOM 1893 N N . PHE A 1 254 ? -20.030 -1.381 -2.574 1.00 64.81 254 PHE A N 1
ATOM 1894 C CA . PHE A 1 254 ? -21.461 -1.307 -2.899 1.00 64.81 254 PHE A CA 1
ATOM 1895 C C . PHE A 1 254 ? -21.861 -2.186 -4.090 1.00 64.81 254 PHE A C 1
ATOM 1897 O O . PHE A 1 254 ? -23.036 -2.489 -4.271 1.00 64.81 254 PHE A O 1
ATOM 1904 N N . LEU A 1 255 ? -20.893 -2.563 -4.928 1.00 65.81 255 LEU A N 1
ATOM 1905 C CA . LEU A 1 255 ? -21.100 -3.454 -6.075 1.00 65.81 255 LEU A CA 1
ATOM 1906 C C . LEU A 1 255 ? -21.013 -4.933 -5.694 1.00 65.81 255 LEU A C 1
ATOM 1908 O O . LEU A 1 255 ? -21.309 -5.802 -6.515 1.00 65.81 255 LEU A O 1
ATOM 1912 N N . TYR A 1 256 ? -20.583 -5.214 -4.469 1.00 53.19 256 TYR A N 1
ATOM 1913 C CA . TYR A 1 256 ? -20.521 -6.555 -3.931 1.00 53.19 256 TYR A CA 1
ATOM 1914 C C . TYR A 1 256 ? -21.809 -6.833 -3.126 1.00 53.19 256 TYR A C 1
ATOM 1916 O O . TYR A 1 256 ? -22.054 -6.118 -2.155 1.00 53.19 256 TYR A O 1
ATOM 1924 N N . PRO A 1 257 ? -22.654 -7.797 -3.544 1.00 49.69 257 PRO A N 1
ATOM 1925 C CA . PRO A 1 257 ? -23.898 -8.146 -2.854 1.00 49.69 257 PRO A CA 1
ATOM 1926 C C . PRO A 1 257 ? -23.676 -8.922 -1.550 1.00 49.69 257 PRO A C 1
ATOM 1928 O O . PRO A 1 257 ? -22.652 -9.642 -1.443 1.00 49.69 257 PRO A O 1
#

Organism: Mucuna pruriens (NCBI:txid157652)

Sequence (257 aa):
MVSAIKAAIGDLVLTFTWVFFSSMLGLATNFITTALDLHRVSYNGFDYPSAIIITSLIFVLVTIFTFIGNALGGASFNPTGNASFYAAGLGSDTLISMALRFPAQLWSMFQLPVAVAVLLESSSTVISIATSRFLDSLSLALGSVGGVLAVMEVMPPKYKHLIGGPSLKVSLHTGAIAEGVLTFVITFVVLCIMLRGPRSEAAKTWLMAISTVIVITAGASYTGPAMNPAFVSDYYSSQLIYKLVFILSYLPAFLYP